Protein AF-A0A381S6Z2-F1 (afdb_monomer)

Nearest PDB structures (foldseek):
  8dti-assembly1_B  TM=3.671E-01  e=1.829E-02  Arabidopsis thaliana
  5h7c-assembly2_C  TM=3.968E-01  e=6.263E-02  Staphylococcus aureus
  8fbk-assembly1_A  TM=2.457E-01  e=1.401E-01  synthetic construct
  5g05-assembly1_K  TM=2.437E-01  e=2.473E-01  Homo sapiens
  8ffz-assembly1_C  TM=2.615E-01  e=6.684E-01  Saccharomyces cerevisiae S288C

Structure (mmCIF, N/CA/C/O backbone):
data_AF-A0A381S6Z2-F1
#
_entry.id   AF-A0A381S6Z2-F1
#
loop_
_atom_site.group_PDB
_atom_site.id
_atom_site.type_symbol
_atom_site.label_atom_id
_atom_site.label_alt_id
_atom_site.label_comp_id
_atom_site.label_asym_id
_atom_site.label_entity_id
_atom_site.label_seq_id
_atom_site.pdbx_PDB_ins_code
_atom_site.Cartn_x
_atom_site.Cartn_y
_atom_site.Cartn_z
_atom_site.occupancy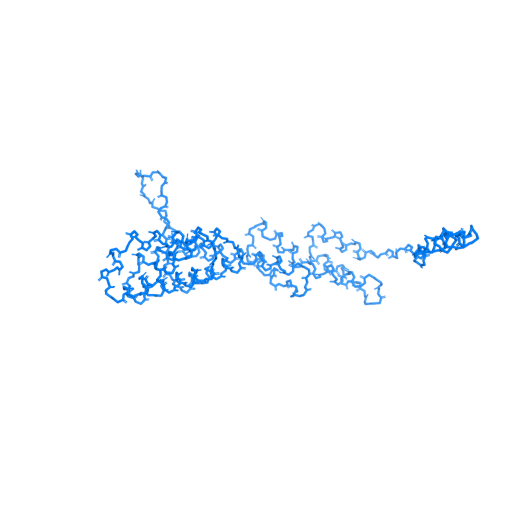
_atom_sit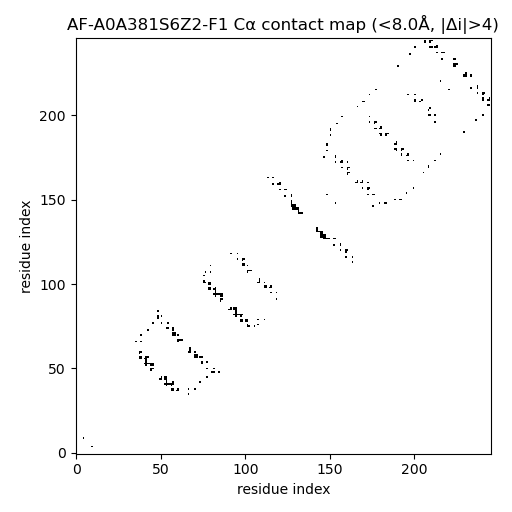e.B_iso_or_equiv
_atom_site.auth_seq_id
_atom_site.auth_comp_id
_atom_site.auth_asym_id
_atom_site.auth_atom_id
_atom_site.pdbx_PDB_model_num
ATOM 1 N N . MET A 1 1 ? -22.649 -53.918 -37.562 1.00 39.41 1 MET A N 1
ATOM 2 C CA . MET A 1 1 ? -22.189 -53.639 -38.941 1.00 39.41 1 MET A CA 1
ATOM 3 C C . MET A 1 1 ? -20.800 -53.008 -38.854 1.00 39.41 1 MET A C 1
ATOM 5 O O . MET A 1 1 ? -20.690 -51.877 -38.406 1.00 39.41 1 MET A O 1
ATOM 9 N N . LYS A 1 2 ? -19.727 -53.765 -39.134 1.00 36.94 2 LYS A N 1
ATOM 10 C CA . LYS A 1 2 ? -18.345 -53.252 -39.070 1.00 36.94 2 LYS A CA 1
ATOM 11 C C . LYS A 1 2 ? -18.090 -52.384 -40.302 1.00 36.94 2 LYS A C 1
ATOM 13 O O . LYS A 1 2 ? -18.098 -52.891 -41.421 1.00 36.94 2 LYS A O 1
ATOM 18 N N . MET A 1 3 ? -17.906 -51.084 -40.094 1.00 35.53 3 MET A N 1
ATOM 19 C CA . MET A 1 3 ? -17.645 -50.131 -41.168 1.00 35.53 3 MET A CA 1
ATOM 20 C C . MET A 1 3 ? -16.233 -50.383 -41.720 1.00 35.53 3 MET A C 1
ATOM 22 O O . MET A 1 3 ? -15.236 -50.063 -41.077 1.00 35.53 3 MET A O 1
ATOM 26 N N . LYS A 1 4 ? -16.140 -51.019 -42.896 1.00 45.75 4 LYS A N 1
ATOM 27 C CA . LYS A 1 4 ? -14.890 -51.175 -43.655 1.00 45.75 4 LYS A CA 1
ATOM 28 C C . LYS A 1 4 ? -14.504 -49.801 -44.208 1.00 45.75 4 LYS A C 1
ATOM 30 O O . LYS A 1 4 ? -14.960 -49.397 -45.275 1.00 45.75 4 LYS A O 1
ATOM 35 N N . ILE A 1 5 ? -13.698 -49.059 -43.457 1.00 49.00 5 ILE A N 1
ATOM 36 C CA . ILE A 1 5 ? -13.092 -47.822 -43.947 1.00 49.00 5 ILE A CA 1
ATOM 37 C C . ILE A 1 5 ? -12.033 -48.227 -44.979 1.00 49.00 5 ILE A C 1
ATOM 39 O O . ILE A 1 5 ? -11.100 -48.965 -44.683 1.00 49.00 5 ILE A O 1
ATOM 43 N N . SER A 1 6 ? -12.236 -47.810 -46.226 1.00 57.94 6 SER A N 1
ATOM 44 C CA . SER A 1 6 ? -11.332 -48.087 -47.344 1.00 57.94 6 SER A CA 1
ATOM 45 C C . SER A 1 6 ? -9.983 -47.384 -47.142 1.00 57.94 6 SER A C 1
ATOM 47 O O . SER A 1 6 ? -9.951 -46.170 -46.924 1.00 57.94 6 SER A O 1
ATOM 49 N N . ASN A 1 7 ? -8.876 -48.125 -47.298 1.00 56.19 7 ASN A N 1
ATOM 50 C CA . ASN A 1 7 ? -7.498 -47.612 -47.211 1.00 56.19 7 ASN A CA 1
ATOM 51 C C . ASN A 1 7 ? -7.233 -46.398 -48.124 1.00 56.19 7 ASN A C 1
ATOM 53 O O . ASN A 1 7 ? -6.374 -45.578 -47.815 1.00 56.19 7 ASN A O 1
ATOM 57 N N . LYS A 1 8 ? -8.000 -46.218 -49.212 1.00 55.81 8 LYS A N 1
ATOM 58 C CA . LYS A 1 8 ? -7.878 -45.033 -50.079 1.00 55.81 8 LYS A CA 1
ATOM 59 C C . LYS A 1 8 ? -8.329 -43.739 -49.393 1.00 55.81 8 LYS A C 1
ATOM 61 O O . LYS A 1 8 ? -7.72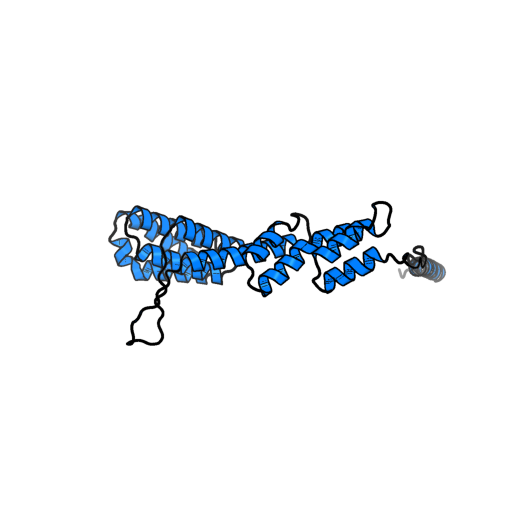1 -42.702 -49.628 1.00 55.81 8 LYS A O 1
ATOM 66 N N . LYS A 1 9 ? -9.357 -43.784 -48.533 1.00 56.25 9 LYS A N 1
ATOM 67 C CA . LYS A 1 9 ? -9.817 -42.601 -47.779 1.00 56.25 9 LYS A CA 1
ATOM 68 C C . LYS A 1 9 ? -8.844 -42.239 -46.657 1.00 56.25 9 LYS A C 1
ATOM 70 O O . LYS A 1 9 ? -8.619 -41.062 -46.413 1.00 56.25 9 LYS A O 1
ATOM 75 N N . TYR A 1 10 ? -8.233 -43.245 -46.032 1.00 58.53 10 TYR A N 1
ATOM 76 C CA . TYR A 1 10 ? -7.234 -43.044 -44.981 1.00 58.53 10 TYR A CA 1
ATOM 77 C C . TYR A 1 10 ? -5.956 -42.402 -45.538 1.00 58.53 10 TYR A C 1
ATOM 79 O O . TYR A 1 10 ? -5.482 -41.415 -44.988 1.00 58.53 10 TYR A O 1
ATOM 87 N N . ASN A 1 11 ? -5.474 -42.866 -46.697 1.00 60.16 11 ASN A N 1
ATOM 88 C CA . ASN A 1 11 ? -4.314 -42.262 -47.359 1.00 60.16 11 ASN A CA 1
ATOM 89 C C . ASN A 1 11 ? -4.576 -40.829 -47.844 1.00 60.16 11 ASN A C 1
ATOM 91 O O . ASN A 1 11 ? -3.667 -40.010 -47.807 1.00 60.16 11 ASN A O 1
ATOM 95 N N . PHE A 1 12 ? -5.804 -40.505 -48.261 1.00 65.06 12 PHE A N 1
ATOM 96 C CA . PHE A 1 12 ? -6.163 -39.143 -48.672 1.00 65.06 12 PHE A CA 1
ATOM 97 C C . PHE A 1 12 ? -6.204 -38.172 -47.484 1.00 65.06 12 PHE A C 1
ATOM 99 O O . PHE A 1 12 ? -5.697 -37.059 -47.576 1.00 65.06 12 PHE A O 1
ATOM 106 N N . ILE A 1 13 ? -6.745 -38.615 -46.343 1.00 65.81 13 ILE A N 1
ATOM 107 C CA . ILE A 1 13 ? -6.760 -37.824 -45.105 1.00 65.81 13 ILE A CA 1
ATOM 108 C C . ILE A 1 13 ? -5.335 -37.659 -44.560 1.00 65.81 13 ILE A C 1
ATOM 110 O O . ILE A 1 13 ? -4.959 -36.553 -44.196 1.00 65.81 13 ILE A O 1
ATOM 114 N N . ILE A 1 14 ? -4.509 -38.711 -44.585 1.00 66.69 14 ILE A N 1
ATOM 115 C CA . ILE A 1 14 ? -3.094 -38.632 -44.186 1.00 66.69 14 ILE A CA 1
ATOM 116 C C . ILE A 1 14 ? -2.309 -37.683 -45.102 1.00 66.69 14 ILE A C 1
ATOM 118 O O . ILE A 1 14 ? -1.509 -36.898 -44.603 1.00 66.69 14 ILE A O 1
ATOM 122 N N . ALA A 1 15 ? -2.557 -37.705 -46.415 1.00 65.38 15 ALA A N 1
ATOM 123 C CA . ALA A 1 15 ? -1.905 -36.802 -47.361 1.00 65.38 15 ALA A CA 1
ATOM 124 C C . ALA A 1 15 ? -2.292 -35.331 -47.126 1.00 65.38 15 ALA A C 1
ATOM 126 O O . ALA A 1 15 ? -1.421 -34.469 -47.139 1.00 65.38 15 ALA A O 1
ATOM 127 N N . ILE A 1 16 ? -3.567 -35.042 -46.839 1.00 64.69 16 ILE A N 1
ATOM 128 C CA . ILE A 1 16 ? -4.025 -33.682 -46.509 1.00 64.69 16 ILE A CA 1
ATOM 129 C C . ILE A 1 16 ? -3.451 -33.218 -45.166 1.00 64.69 16 ILE A C 1
ATOM 131 O O . ILE A 1 16 ? -2.973 -32.091 -45.070 1.00 64.69 16 ILE A O 1
ATOM 135 N N . SER A 1 17 ? -3.425 -34.083 -44.150 1.00 59.66 17 SER A N 1
ATOM 136 C CA . SER A 1 17 ? -2.806 -33.763 -42.860 1.00 59.66 17 SER A CA 1
ATOM 137 C C . SER A 1 17 ? -1.298 -33.530 -42.987 1.00 59.66 17 SER A C 1
ATOM 139 O O . SER A 1 17 ? -0.775 -32.629 -42.343 1.00 59.66 17 SER A O 1
ATOM 141 N N . LEU A 1 18 ? -0.601 -34.275 -43.854 1.00 60.50 18 LEU A N 1
ATOM 142 C CA . LEU A 1 18 ? 0.808 -34.029 -44.184 1.00 60.50 18 LEU A CA 1
ATOM 143 C C . LEU A 1 18 ? 1.001 -32.712 -44.938 1.00 60.50 18 LEU A C 1
ATOM 145 O O . LEU A 1 18 ? 1.943 -31.993 -44.633 1.00 60.50 18 LEU A O 1
ATOM 149 N N . CYS A 1 19 ? 0.107 -32.347 -45.860 1.00 58.41 19 CYS A N 1
ATOM 150 C CA . CYS A 1 19 ? 0.162 -31.042 -46.517 1.00 58.41 19 CYS A CA 1
ATOM 151 C C . CYS A 1 19 ? -0.063 -29.889 -45.531 1.00 58.41 19 CYS A C 1
ATOM 153 O O . CYS A 1 19 ? 0.645 -28.902 -45.640 1.00 58.41 19 CYS A O 1
ATOM 155 N N . ILE A 1 20 ? -0.963 -30.030 -44.550 1.00 59.28 20 ILE A N 1
ATOM 156 C CA . ILE A 1 20 ? -1.223 -29.007 -43.517 1.00 59.28 20 ILE A CA 1
ATOM 157 C C . ILE A 1 20 ? -0.067 -28.917 -42.502 1.00 59.28 20 ILE A C 1
ATOM 159 O O . ILE A 1 20 ? 0.251 -27.829 -42.031 1.00 59.28 20 ILE A O 1
ATOM 163 N N . LEU A 1 21 ? 0.590 -30.041 -42.187 1.00 53.09 21 LEU A N 1
ATOM 164 C CA . LEU A 1 21 ? 1.763 -30.079 -41.302 1.00 53.09 21 LEU A CA 1
ATOM 165 C C . LEU A 1 21 ? 3.055 -29.607 -41.994 1.00 53.09 21 LEU A C 1
ATOM 167 O O . LEU A 1 21 ? 3.953 -29.110 -41.320 1.00 53.09 21 LEU A O 1
ATOM 171 N N . LEU A 1 22 ? 3.153 -29.744 -43.322 1.00 50.09 22 LEU A N 1
ATOM 172 C CA . LEU A 1 22 ? 4.283 -29.262 -44.130 1.00 50.09 22 LEU A CA 1
ATOM 173 C C . LEU A 1 22 ? 4.071 -27.842 -44.666 1.00 50.09 22 LEU A C 1
ATOM 175 O O . LEU A 1 22 ? 5.047 -27.151 -44.938 1.00 50.09 22 LEU A O 1
ATOM 179 N N . SER A 1 23 ? 2.828 -27.363 -44.737 1.00 48.75 23 SER A N 1
ATOM 180 C CA . SER A 1 23 ? 2.504 -25.938 -44.817 1.00 48.75 23 SER A CA 1
ATOM 181 C C . SER A 1 23 ? 2.468 -25.319 -43.417 1.00 48.75 23 SER A C 1
ATOM 183 O O . SER A 1 23 ? 1.561 -24.556 -43.080 1.00 48.75 23 SER A O 1
ATOM 185 N N . GLY A 1 24 ? 3.466 -25.655 -42.592 1.00 42.19 24 GLY A N 1
ATOM 186 C CA . GLY A 1 24 ? 3.904 -24.741 -41.549 1.00 42.19 24 GLY A CA 1
ATOM 187 C C . GLY A 1 24 ? 4.158 -23.379 -42.190 1.00 42.19 24 GLY A C 1
ATOM 188 O O . GLY A 1 24 ? 4.526 -23.300 -43.362 1.00 42.19 24 GLY A O 1
ATOM 189 N N . CYS A 1 25 ? 3.865 -22.316 -41.450 1.00 55.25 25 CYS A N 1
ATOM 190 C CA . CYS A 1 25 ? 3.933 -20.923 -41.877 1.00 55.25 25 CYS A CA 1
ATOM 191 C C . CYS A 1 25 ? 5.362 -20.473 -42.249 1.00 55.25 25 CYS A C 1
ATOM 193 O O . CYS A 1 25 ? 5.914 -19.574 -41.629 1.00 55.25 25 CYS A O 1
ATOM 195 N N . SER A 1 26 ? 5.953 -21.057 -43.286 1.00 41.84 26 SER A N 1
ATOM 196 C CA . SER A 1 26 ? 7.271 -20.733 -43.832 1.00 41.84 26 SER A CA 1
ATOM 197 C C . SER A 1 26 ? 7.164 -19.678 -44.940 1.00 41.84 26 SER A C 1
ATOM 199 O O . SER A 1 26 ? 7.907 -19.724 -45.916 1.00 41.84 26 SER A O 1
ATOM 201 N N . TRP A 1 27 ? 6.198 -18.755 -44.831 1.00 44.12 27 TRP A N 1
ATOM 202 C CA . TRP A 1 27 ? 6.131 -17.557 -45.684 1.00 44.12 27 TRP A CA 1
ATOM 203 C C . TRP A 1 27 ? 6.794 -16.339 -45.019 1.00 44.12 27 TRP A C 1
ATOM 205 O O . TRP A 1 27 ? 7.033 -15.332 -45.675 1.00 44.12 27 TRP A O 1
ATOM 215 N N . PHE A 1 28 ? 7.196 -16.415 -43.750 1.00 43.66 28 PHE A N 1
ATOM 216 C CA . PHE A 1 28 ? 8.263 -15.528 -43.292 1.00 43.66 28 PHE A CA 1
ATOM 217 C C . PHE A 1 28 ? 9.570 -16.119 -43.800 1.00 43.66 28 PHE A C 1
ATOM 219 O O . PHE A 1 28 ? 10.154 -16.997 -43.173 1.00 43.66 28 PHE A O 1
ATOM 226 N N . GLY A 1 29 ? 9.970 -15.692 -45.000 1.00 34.25 29 GLY A N 1
ATOM 227 C CA . GLY A 1 29 ? 11.340 -15.880 -45.444 1.00 34.25 29 GLY A CA 1
ATOM 228 C C . GLY A 1 29 ? 12.289 -15.367 -44.367 1.00 34.25 29 GLY A C 1
ATOM 229 O O . GLY A 1 29 ? 11.943 -14.435 -43.634 1.00 34.25 29 GLY A O 1
ATOM 230 N N . ASP A 1 30 ? 13.468 -15.978 -44.294 1.00 38.53 30 ASP A N 1
ATOM 231 C CA . ASP A 1 30 ? 14.639 -15.434 -43.614 1.00 38.53 30 ASP A CA 1
ATOM 232 C C . ASP A 1 30 ? 14.978 -14.066 -44.231 1.00 38.53 30 ASP A C 1
ATOM 234 O O . ASP A 1 30 ? 15.906 -13.908 -45.023 1.00 38.53 30 ASP A O 1
ATOM 238 N N . PHE A 1 31 ? 14.192 -13.044 -43.906 1.00 39.22 31 PHE A N 1
ATOM 239 C CA . PHE A 1 31 ? 14.691 -11.692 -43.892 1.00 39.22 31 PHE A CA 1
ATOM 240 C C . PHE A 1 31 ? 15.630 -11.681 -42.701 1.00 39.22 31 PHE A C 1
ATOM 242 O O . PHE A 1 31 ? 15.178 -11.682 -41.557 1.00 39.22 31 PHE A O 1
ATOM 249 N N . ALA A 1 32 ? 16.935 -11.727 -42.971 1.00 46.62 32 ALA A N 1
ATOM 250 C CA . ALA A 1 32 ? 17.895 -11.197 -42.024 1.00 46.62 32 ALA A CA 1
ATOM 251 C C . ALA A 1 32 ? 17.341 -9.832 -41.599 1.00 46.62 32 ALA A C 1
ATOM 253 O O . ALA A 1 32 ? 17.194 -8.932 -42.430 1.00 46.62 32 ALA A O 1
ATOM 254 N N . GLU A 1 33 ? 16.881 -9.762 -40.351 1.00 52.69 33 GLU A N 1
ATOM 255 C CA . GLU A 1 33 ? 16.319 -8.562 -39.754 1.00 52.69 33 GLU A CA 1
ATOM 256 C C . GLU A 1 33 ? 17.308 -7.420 -40.047 1.00 52.69 33 GLU A C 1
ATOM 258 O O . GLU A 1 33 ? 18.498 -7.590 -39.765 1.00 52.69 33 GLU A O 1
ATOM 263 N N . PRO A 1 34 ? 16.898 -6.325 -40.718 1.00 58.69 34 PRO A N 1
ATOM 264 C CA . PRO A 1 34 ? 17.841 -5.289 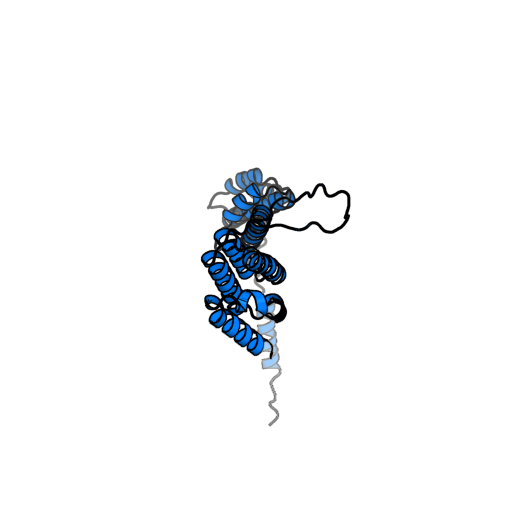-41.109 1.00 58.69 34 PRO A CA 1
ATOM 265 C C . PRO A 1 34 ? 18.481 -4.710 -39.850 1.00 58.69 34 PRO A C 1
ATOM 267 O O . PRO A 1 34 ? 17.803 -4.075 -39.052 1.00 58.69 34 PRO A O 1
ATOM 270 N N . GLU A 1 35 ? 19.777 -4.944 -39.662 1.00 71.94 35 GLU A N 1
ATOM 271 C CA . GLU A 1 35 ? 20.492 -4.535 -38.456 1.00 71.94 35 GLU A CA 1
ATOM 272 C C . GLU A 1 35 ? 20.312 -3.023 -38.239 1.00 71.94 35 GLU A C 1
ATOM 274 O O . GLU A 1 35 ? 20.637 -2.204 -39.101 1.00 71.94 35 GLU A O 1
ATOM 279 N N . ASN A 1 36 ? 19.699 -2.649 -37.113 1.00 86.50 36 ASN A N 1
ATOM 280 C CA . ASN A 1 36 ? 19.476 -1.257 -36.747 1.00 86.50 36 ASN A CA 1
ATOM 281 C C . ASN A 1 36 ? 20.340 -0.924 -35.530 1.00 86.50 36 ASN A C 1
ATOM 283 O O . ASN A 1 36 ? 19.989 -1.254 -34.394 1.00 86.50 36 ASN A O 1
ATOM 287 N N . ASP A 1 37 ? 21.459 -0.243 -35.779 1.00 92.56 37 ASP A N 1
ATOM 288 C CA . ASP A 1 37 ? 22.441 0.124 -34.753 1.00 92.56 37 ASP A CA 1
ATOM 289 C C . ASP A 1 37 ? 21.804 0.857 -33.565 1.00 92.56 37 ASP A C 1
ATOM 291 O O . ASP A 1 37 ? 22.140 0.594 -32.409 1.00 92.56 37 ASP A O 1
ATOM 295 N N . SER A 1 38 ? 20.855 1.761 -33.825 1.00 93.75 38 SER A N 1
ATOM 296 C CA . SER A 1 38 ? 20.161 2.521 -32.781 1.00 93.75 38 SER A CA 1
ATOM 297 C C . SER A 1 38 ? 19.251 1.632 -31.928 1.00 93.75 38 SER A C 1
ATOM 299 O O . SER A 1 38 ? 19.195 1.809 -30.708 1.00 93.75 38 SER A O 1
ATOM 301 N N . TYR A 1 39 ? 18.579 0.647 -32.529 1.00 94.88 39 TYR A N 1
ATOM 302 C CA . TYR A 1 39 ? 17.756 -0.326 -31.809 1.00 94.88 39 TYR A CA 1
ATOM 303 C C . TYR A 1 39 ? 18.600 -1.207 -30.887 1.00 94.88 39 TYR A C 1
ATOM 305 O O . TYR A 1 39 ? 18.326 -1.276 -29.684 1.00 94.88 39 TYR A O 1
ATOM 313 N N . GLU A 1 40 ? 19.672 -1.807 -31.410 1.00 95.38 40 GLU A N 1
ATOM 314 C CA . GLU A 1 40 ? 20.551 -2.670 -30.616 1.00 95.38 40 GLU A CA 1
ATOM 315 C C . GLU A 1 40 ? 21.312 -1.879 -29.543 1.00 95.38 40 GLU A C 1
ATOM 317 O O . GLU A 1 40 ? 21.381 -2.306 -28.385 1.00 95.38 40 GLU A O 1
ATOM 322 N N . ALA A 1 41 ? 21.792 -0.670 -29.858 1.00 95.69 41 ALA A N 1
ATOM 323 C CA . ALA A 1 41 ? 22.401 0.219 -28.869 1.00 95.69 41 ALA A CA 1
ATOM 324 C C . ALA A 1 41 ? 21.407 0.622 -27.769 1.00 95.69 41 ALA A C 1
ATOM 326 O O . ALA A 1 41 ? 21.763 0.641 -26.588 1.00 95.69 41 ALA A O 1
ATOM 327 N N . GLY A 1 42 ? 20.157 0.917 -28.135 1.00 96.50 42 GLY A N 1
ATOM 328 C CA . GLY A 1 42 ? 19.091 1.256 -27.197 1.00 96.50 42 GLY A CA 1
ATOM 329 C C . GLY A 1 42 ? 18.748 0.105 -26.254 1.00 96.50 42 GLY A C 1
ATOM 330 O O . GLY A 1 42 ? 18.694 0.287 -25.036 1.00 96.50 42 GLY A O 1
ATOM 331 N N . LYS A 1 43 ? 18.591 -1.103 -26.799 1.00 96.69 43 LYS A N 1
ATOM 332 C CA . LYS A 1 43 ? 18.352 -2.337 -26.039 1.00 96.69 43 LYS A CA 1
ATOM 333 C C . LYS A 1 43 ? 19.516 -2.665 -25.102 1.00 96.69 43 LYS A C 1
ATOM 335 O O . LYS A 1 43 ? 19.290 -2.968 -23.930 1.00 96.69 43 LYS A O 1
ATOM 340 N N . LYS A 1 44 ? 20.759 -2.545 -25.580 1.00 96.94 44 LYS A N 1
ATOM 341 C CA . LYS A 1 44 ? 21.965 -2.719 -24.760 1.00 96.94 44 LYS A CA 1
ATOM 342 C C . LYS A 1 44 ? 22.011 -1.712 -23.612 1.00 96.94 44 LYS A C 1
ATOM 344 O O . LYS A 1 44 ? 22.141 -2.114 -22.459 1.00 96.94 44 LYS A O 1
ATOM 349 N N . ALA A 1 45 ? 21.827 -0.424 -23.901 1.00 97.12 45 ALA A N 1
ATOM 350 C CA . ALA A 1 45 ? 21.808 0.625 -22.884 1.00 97.12 45 ALA A CA 1
ATOM 351 C C . ALA A 1 45 ? 20.708 0.395 -21.834 1.00 97.12 45 ALA A C 1
ATOM 353 O O . ALA A 1 45 ? 20.944 0.610 -20.647 1.00 97.12 45 ALA A O 1
ATOM 354 N N . LEU A 1 46 ? 19.532 -0.091 -22.247 1.00 95.75 46 LEU A N 1
ATOM 355 C CA . LEU A 1 46 ? 18.439 -0.426 -21.333 1.00 95.75 46 LEU A CA 1
ATOM 356 C C . LEU A 1 46 ? 18.813 -1.561 -20.371 1.00 95.75 46 LEU A C 1
ATOM 358 O O . LEU A 1 46 ? 18.447 -1.515 -19.199 1.00 95.75 46 LEU A O 1
ATOM 362 N N . ASN A 1 47 ? 19.515 -2.582 -20.863 1.00 94.75 47 ASN A N 1
ATOM 363 C CA . ASN A 1 47 ? 19.966 -3.715 -20.052 1.00 94.75 47 ASN A CA 1
ATOM 364 C C . ASN A 1 47 ? 21.121 -3.339 -19.116 1.00 94.75 47 ASN A C 1
ATOM 366 O O . ASN A 1 47 ? 21.225 -3.892 -18.029 1.00 94.75 47 ASN A O 1
ATOM 370 N N . GLU A 1 48 ? 21.946 -2.368 -19.504 1.00 96.06 48 GLU A N 1
ATOM 371 C CA . GLU A 1 48 ? 23.030 -1.818 -18.681 1.00 96.06 48 GLU A CA 1
ATOM 372 C C . GLU A 1 48 ? 22.556 -0.741 -17.681 1.00 96.06 48 GLU A C 1
ATOM 374 O O . GLU A 1 48 ? 23.384 -0.102 -17.033 1.00 96.06 48 GLU A O 1
ATOM 379 N N . GLY A 1 49 ? 21.247 -0.472 -17.581 1.00 95.00 49 GLY A N 1
ATOM 380 C CA . GLY A 1 49 ? 20.698 0.560 -16.689 1.00 95.00 49 GLY A CA 1
ATOM 381 C C . GLY A 1 49 ? 20.972 2.006 -17.133 1.00 95.00 49 GLY A C 1
ATOM 382 O O . GLY A 1 49 ? 20.723 2.956 -16.393 1.00 95.00 49 GLY A O 1
ATOM 383 N N . LYS A 1 50 ? 21.457 2.222 -18.361 1.00 97.19 50 LYS A N 1
ATOM 384 C CA . LYS A 1 50 ? 21.713 3.550 -18.945 1.00 97.19 50 LYS A CA 1
ATOM 385 C C . LYS A 1 50 ? 20.426 4.120 -19.549 1.00 97.19 50 LYS A C 1
ATOM 387 O O . LYS A 1 50 ? 20.320 4.319 -20.758 1.00 97.19 50 LYS A O 1
ATOM 392 N N . PHE A 1 51 ? 19.429 4.369 -18.703 1.00 96.62 51 PHE A N 1
ATOM 393 C CA . PHE A 1 51 ? 18.045 4.643 -19.110 1.00 96.62 51 PHE A CA 1
ATOM 394 C C . PHE A 1 51 ? 17.865 5.842 -20.054 1.00 96.62 51 PHE A C 1
ATOM 396 O O . PHE A 1 51 ? 17.127 5.743 -21.035 1.00 96.62 51 PHE A O 1
ATOM 403 N N . GLU A 1 52 ? 18.546 6.964 -19.805 1.00 96.44 52 GLU A N 1
ATOM 404 C CA . GLU A 1 52 ? 18.423 8.143 -20.676 1.00 96.44 52 GLU A CA 1
ATOM 405 C C . GLU A 1 52 ? 19.103 7.922 -22.036 1.00 96.44 52 GLU A C 1
ATOM 407 O O . GLU A 1 52 ? 18.554 8.306 -23.069 1.00 96.44 52 GLU A O 1
ATOM 412 N N . LEU A 1 53 ? 20.243 7.218 -22.057 1.00 97.44 53 LEU A N 1
ATOM 413 C CA . LEU A 1 53 ? 20.907 6.811 -23.298 1.00 97.44 53 LEU A CA 1
ATOM 414 C C . LEU A 1 53 ? 20.033 5.838 -24.098 1.00 97.44 53 LEU A C 1
ATOM 416 O O . LEU A 1 53 ? 19.898 5.994 -25.309 1.00 97.44 53 LEU A O 1
ATOM 420 N N . ALA A 1 54 ? 19.397 4.876 -23.424 1.00 97.44 54 ALA A N 1
ATOM 421 C CA . ALA A 1 54 ? 18.469 3.941 -24.048 1.00 97.44 54 ALA A CA 1
ATOM 422 C C . ALA A 1 54 ? 17.313 4.678 -24.733 1.00 97.44 54 ALA A C 1
ATOM 424 O O . ALA A 1 54 ? 17.049 4.452 -25.911 1.00 97.44 54 ALA A O 1
ATOM 425 N N . LYS A 1 55 ? 16.666 5.624 -24.035 1.00 97.12 55 LYS A N 1
ATOM 426 C CA . LYS A 1 55 ? 15.594 6.447 -24.619 1.00 97.12 55 LYS A CA 1
ATOM 427 C C . LYS A 1 55 ? 16.079 7.276 -25.799 1.00 97.12 55 LYS A C 1
ATOM 429 O O . LYS A 1 55 ? 15.346 7.386 -26.776 1.00 97.12 55 LYS A O 1
ATOM 434 N N . ALA A 1 56 ? 17.265 7.877 -25.703 1.00 97.56 56 ALA A N 1
ATOM 435 C CA . ALA A 1 56 ? 17.831 8.669 -26.789 1.00 97.56 56 ALA A CA 1
ATOM 436 C C . ALA A 1 56 ? 18.024 7.807 -28.045 1.00 97.56 56 ALA A C 1
ATOM 438 O O . ALA A 1 56 ? 17.508 8.161 -29.099 1.00 97.56 56 ALA A O 1
ATOM 439 N N . LYS A 1 57 ? 18.654 6.634 -27.903 1.00 97.38 57 LYS A N 1
ATOM 440 C CA . LYS A 1 57 ? 18.895 5.699 -29.009 1.00 97.38 57 LYS A CA 1
ATOM 441 C C . LYS A 1 57 ? 17.622 5.125 -29.614 1.00 97.38 57 LYS A C 1
ATOM 443 O O . LYS A 1 57 ? 17.466 5.138 -30.826 1.00 97.38 57 LYS A O 1
ATOM 448 N N . LEU A 1 58 ? 16.658 4.720 -28.793 1.00 96.56 58 LEU A N 1
ATOM 449 C CA . LEU A 1 58 ? 15.390 4.186 -29.297 1.00 96.56 58 LEU A CA 1
ATOM 450 C C . LEU A 1 58 ? 14.536 5.247 -30.014 1.00 96.56 58 LEU A C 1
ATOM 452 O O . LEU A 1 58 ? 13.747 4.899 -30.884 1.00 96.56 58 LEU A O 1
ATOM 456 N N . ARG A 1 59 ? 14.690 6.536 -29.683 1.00 96.81 59 ARG A N 1
ATOM 457 C CA . ARG A 1 59 ? 13.991 7.644 -30.364 1.00 96.81 59 ARG A CA 1
ATOM 458 C C . ARG A 1 59 ? 14.587 8.019 -31.719 1.00 96.81 59 ARG A C 1
ATOM 460 O O . ARG A 1 59 ? 13.924 8.726 -32.467 1.00 96.81 5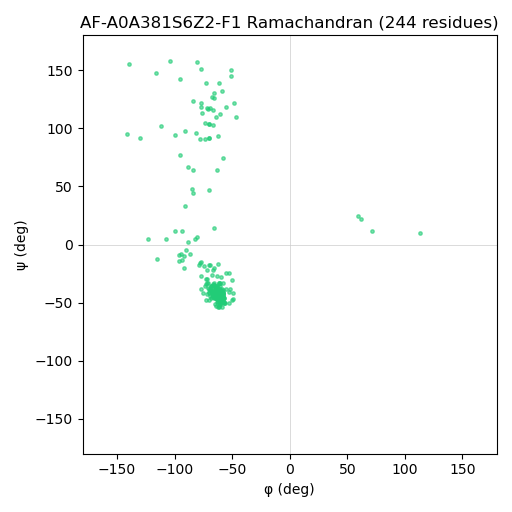9 ARG A O 1
ATOM 467 N N . GLU A 1 60 ? 15.803 7.571 -32.031 1.00 96.25 60 GLU A N 1
ATOM 468 C CA . GLU A 1 60 ? 16.402 7.743 -33.364 1.00 96.25 60 GLU A CA 1
ATOM 469 C C . GLU A 1 60 ? 15.675 6.884 -34.422 1.00 96.25 60 GLU A C 1
ATOM 471 O O . GLU A 1 60 ? 15.782 7.152 -35.616 1.00 96.25 60 GLU A O 1
ATOM 476 N N . ILE A 1 61 ? 14.907 5.874 -33.996 1.00 94.75 61 ILE A N 1
ATOM 477 C CA . ILE A 1 61 ? 14.142 4.988 -34.878 1.00 94.75 61 ILE A CA 1
ATOM 478 C C . ILE A 1 61 ? 12.888 5.720 -35.359 1.00 94.75 61 ILE A C 1
ATOM 480 O O . ILE A 1 61 ? 12.033 6.102 -34.558 1.00 94.75 61 ILE A O 1
ATOM 484 N N . THR A 1 62 ? 12.773 5.908 -36.673 1.00 93.62 62 THR A N 1
ATOM 485 C CA . THR A 1 62 ? 11.653 6.635 -37.283 1.00 93.62 62 THR A CA 1
ATOM 486 C C . THR A 1 62 ? 10.405 5.752 -37.427 1.00 93.62 62 THR A C 1
ATOM 488 O O . THR A 1 62 ? 10.543 4.528 -37.483 1.00 93.62 62 THR A O 1
ATOM 491 N N . PRO A 1 63 ? 9.189 6.330 -37.511 1.00 94.06 63 PRO A N 1
ATOM 492 C CA . PRO A 1 63 ? 7.935 5.579 -37.652 1.00 94.06 63 PRO A CA 1
ATOM 493 C C . PRO A 1 63 ? 7.858 4.614 -38.842 1.00 94.06 63 PRO A C 1
ATOM 495 O O . PRO A 1 63 ? 7.091 3.657 -38.801 1.00 94.06 63 PRO A O 1
ATOM 498 N N . GLU A 1 64 ? 8.640 4.852 -39.895 1.00 91.69 64 GLU A N 1
ATOM 499 C CA . GLU A 1 64 ? 8.705 4.016 -41.098 1.00 91.69 64 GLU A CA 1
ATOM 500 C C . GLU A 1 64 ? 9.547 2.746 -40.892 1.00 91.69 64 GLU A C 1
ATOM 502 O O . GLU A 1 64 ? 9.477 1.818 -41.697 1.00 91.69 64 GLU A O 1
ATOM 507 N N . SER A 1 65 ? 10.354 2.696 -39.826 1.00 91.56 65 SER A N 1
ATOM 508 C CA . SER A 1 65 ? 11.198 1.547 -39.506 1.00 91.56 65 SER A CA 1
ATOM 509 C C . SER A 1 65 ? 10.368 0.367 -38.989 1.00 91.56 65 SER A C 1
ATOM 511 O O . SER A 1 65 ? 9.516 0.556 -38.114 1.00 91.56 65 SER A O 1
ATOM 513 N N . PRO A 1 66 ? 10.674 -0.879 -39.404 1.00 91.81 66 PRO A N 1
ATOM 514 C CA . PRO A 1 66 ? 10.032 -2.069 -38.846 1.00 91.81 66 PRO A CA 1
ATOM 515 C C . PRO A 1 66 ? 10.294 -2.255 -37.340 1.00 91.81 66 PRO A C 1
ATOM 517 O O . PRO A 1 66 ? 9.550 -2.987 -36.692 1.00 91.81 66 PRO A O 1
ATOM 520 N N . TYR A 1 67 ? 11.307 -1.579 -36.777 1.00 92.38 67 TYR A N 1
ATOM 521 C CA . TYR A 1 67 ? 11.637 -1.598 -35.345 1.00 92.38 67 TYR A CA 1
ATOM 522 C C . TYR A 1 67 ? 10.877 -0.559 -34.515 1.00 92.38 67 TYR A C 1
ATOM 524 O O . TYR A 1 67 ? 11.001 -0.547 -33.288 1.00 92.38 67 TYR A O 1
ATOM 532 N N . TYR A 1 68 ? 10.132 0.354 -35.143 1.00 94.06 68 TYR A N 1
ATOM 533 C CA . TYR A 1 68 ? 9.493 1.460 -34.431 1.00 94.06 68 TYR A CA 1
ATOM 534 C C . TYR A 1 68 ? 8.515 1.004 -33.336 1.00 94.06 68 TYR A C 1
ATOM 536 O O . TYR A 1 68 ? 8.631 1.499 -32.210 1.00 94.06 68 TYR A O 1
ATOM 544 N N . PRO A 1 69 ? 7.605 0.033 -33.572 1.00 94.56 69 PRO A N 1
ATOM 545 C CA . PRO A 1 69 ? 6.715 -0.453 -32.516 1.00 94.56 69 PRO A CA 1
ATOM 546 C C . PRO A 1 69 ? 7.474 -1.008 -31.300 1.00 94.56 69 PRO A C 1
ATOM 548 O O . PRO A 1 69 ? 7.123 -0.721 -30.154 1.00 94.56 69 PRO A O 1
ATOM 551 N N . GLN A 1 70 ? 8.549 -1.760 -31.539 1.00 94.50 70 GLN A N 1
ATOM 552 C CA . GLN A 1 70 ? 9.393 -2.361 -30.508 1.00 94.50 70 GLN A CA 1
ATOM 553 C C . GLN A 1 70 ? 10.184 -1.284 -29.761 1.00 94.50 70 GLN A C 1
ATOM 555 O O . GLN A 1 70 ? 10.310 -1.346 -28.538 1.00 94.50 70 GLN A O 1
ATOM 560 N N . ALA A 1 71 ? 10.673 -0.265 -30.466 1.00 95.94 71 ALA A N 1
ATOM 561 C CA . ALA A 1 71 ? 11.358 0.871 -29.869 1.00 95.94 71 ALA A CA 1
ATOM 562 C C . ALA A 1 71 ? 10.441 1.661 -28.930 1.00 95.94 71 ALA A C 1
ATOM 564 O O . ALA A 1 71 ? 10.812 1.937 -27.787 1.00 95.94 71 ALA A O 1
ATOM 565 N N . VAL A 1 72 ? 9.218 1.965 -29.376 1.00 94.94 72 VAL A N 1
ATOM 566 C CA . VAL A 1 72 ? 8.190 2.621 -28.555 1.00 94.94 72 VAL A CA 1
ATOM 567 C C . VAL A 1 72 ? 7.876 1.781 -27.318 1.00 94.94 72 VAL A C 1
ATOM 569 O O . VAL A 1 72 ? 7.850 2.315 -26.208 1.00 94.94 72 VAL A O 1
ATOM 572 N N . TRP A 1 73 ? 7.707 0.468 -27.483 1.00 94.00 73 TRP A N 1
ATOM 573 C CA . TRP A 1 73 ? 7.470 -0.448 -26.368 1.00 94.00 73 TRP A CA 1
ATOM 574 C C . TRP A 1 73 ? 8.626 -0.452 -25.357 1.00 94.00 73 TRP A C 1
ATOM 576 O O . TRP A 1 73 ? 8.398 -0.324 -24.154 1.00 94.00 73 TRP A O 1
ATOM 586 N N . LEU A 1 74 ? 9.879 -0.518 -25.819 1.00 95.50 74 LEU A N 1
ATOM 587 C CA . LEU A 1 74 ? 11.057 -0.458 -24.948 1.00 95.50 74 LEU A CA 1
ATOM 588 C C . LEU A 1 74 ? 11.165 0.886 -24.215 1.00 95.50 74 LEU A C 1
ATOM 590 O O . LEU A 1 74 ? 11.488 0.902 -23.028 1.00 95.50 74 LEU A O 1
ATOM 594 N N . ILE A 1 75 ? 10.849 2.006 -24.874 1.00 95.50 75 ILE A N 1
ATOM 595 C CA . ILE A 1 75 ? 10.804 3.332 -24.236 1.00 95.50 75 ILE A CA 1
ATOM 596 C C . ILE A 1 75 ? 9.763 3.356 -23.110 1.00 95.50 75 ILE A C 1
ATOM 598 O O . ILE A 1 75 ? 10.039 3.898 -22.038 1.00 95.50 75 ILE A O 1
ATOM 602 N N . GLN A 1 76 ? 8.590 2.755 -23.320 1.00 94.38 76 GLN A N 1
ATOM 603 C CA . GLN A 1 76 ? 7.528 2.680 -22.310 1.00 94.38 76 GLN A CA 1
ATOM 604 C C . GLN A 1 76 ? 7.906 1.819 -21.095 1.00 94.38 76 GLN A C 1
ATOM 606 O O . GLN A 1 76 ? 7.363 2.042 -20.016 1.00 94.38 76 GLN A O 1
ATOM 611 N N . LYS A 1 77 ? 8.869 0.898 -21.232 1.00 95.06 77 LYS A N 1
ATOM 612 C CA . LYS A 1 77 ? 9.412 0.100 -20.116 1.00 95.06 77 LYS A CA 1
ATOM 613 C C . LYS A 1 77 ? 10.420 0.837 -19.241 1.00 95.06 77 LYS A C 1
ATOM 615 O O . LYS A 1 77 ? 10.707 0.399 -18.127 1.00 95.06 77 LYS A O 1
ATOM 620 N N . VAL A 1 78 ? 10.985 1.941 -19.730 1.00 97.00 78 VAL A N 1
ATOM 621 C CA . VAL A 1 78 ? 12.051 2.662 -19.022 1.00 97.00 78 VAL A CA 1
ATOM 622 C C . VAL A 1 78 ? 11.622 3.151 -17.633 1.00 97.00 78 VAL A C 1
ATOM 624 O O . VAL A 1 78 ? 12.389 2.913 -16.701 1.00 97.00 78 VAL A O 1
ATOM 627 N N . PRO A 1 79 ? 10.444 3.782 -17.439 1.00 97.81 79 PRO A N 1
ATOM 628 C CA . PRO A 1 79 ? 10.043 4.254 -16.116 1.00 97.81 79 PRO A CA 1
ATOM 629 C C . PRO A 1 79 ? 9.965 3.131 -15.083 1.00 97.81 79 PRO A C 1
ATOM 631 O O . PRO A 1 79 ? 10.450 3.298 -13.971 1.00 97.81 79 PRO A O 1
ATOM 634 N N . PHE A 1 80 ? 9.445 1.959 -15.462 1.00 98.00 80 PHE A N 1
ATOM 635 C CA . PHE A 1 80 ? 9.374 0.819 -14.552 1.00 98.00 80 PHE A CA 1
ATOM 636 C C . PHE A 1 80 ? 10.771 0.338 -14.139 1.00 98.00 80 PHE A C 1
ATOM 638 O O . PHE A 1 80 ? 11.079 0.302 -12.951 1.00 98.00 80 PHE A O 1
ATOM 645 N N . LYS A 1 81 ? 11.663 0.066 -15.105 1.00 97.50 81 LYS A N 1
ATOM 646 C CA . LYS A 1 81 ? 13.036 -0.380 -14.801 1.00 97.50 81 LYS A CA 1
ATOM 647 C C . LYS A 1 81 ? 13.823 0.637 -13.969 1.00 97.50 81 LYS A C 1
ATOM 649 O O . LYS A 1 81 ? 14.555 0.251 -13.064 1.00 97.50 81 LYS A O 1
ATOM 654 N N . LYS A 1 82 ? 13.669 1.929 -14.267 1.00 97.94 82 LYS A N 1
ATOM 655 C CA . LYS A 1 82 ? 14.314 3.010 -13.513 1.00 97.94 82 LYS A CA 1
ATOM 656 C C . LYS A 1 82 ? 13.736 3.142 -12.103 1.00 97.94 82 LYS A C 1
ATOM 658 O O . LYS A 1 82 ? 14.486 3.413 -11.172 1.00 97.94 82 LYS A O 1
ATOM 663 N N . GLY A 1 83 ? 12.432 2.916 -11.943 1.00 98.12 83 GLY A N 1
ATOM 664 C CA . GLY A 1 83 ? 11.768 2.852 -10.643 1.00 98.12 83 GLY A CA 1
ATOM 665 C C . GLY A 1 83 ? 12.304 1.718 -9.770 1.00 98.12 83 GLY A C 1
ATOM 666 O O . GLY A 1 83 ? 12.614 1.960 -8.608 1.00 98.12 83 GLY A O 1
ATOM 667 N N . ILE A 1 84 ? 12.493 0.519 -10.336 1.00 98.12 84 ILE A N 1
ATOM 668 C CA . ILE A 1 84 ? 13.103 -0.627 -9.636 1.00 98.12 84 ILE A CA 1
ATOM 669 C C . ILE A 1 84 ? 14.533 -0.305 -9.189 1.00 98.12 84 ILE A C 1
ATOM 671 O O . ILE A 1 84 ? 14.838 -0.430 -8.008 1.00 98.12 84 ILE A O 1
ATOM 675 N N . ASP A 1 85 ? 15.383 0.184 -10.097 1.00 97.50 85 ASP A N 1
ATOM 676 C CA . ASP A 1 85 ? 16.772 0.551 -9.774 1.00 97.50 85 ASP A CA 1
ATOM 677 C C . ASP A 1 85 ? 16.847 1.617 -8.663 1.00 97.50 85 ASP A C 1
ATOM 679 O O . ASP A 1 85 ? 17.664 1.520 -7.746 1.00 97.50 85 ASP A O 1
ATOM 683 N N . ALA A 1 86 ? 15.960 2.617 -8.700 1.00 97.75 86 ALA A N 1
ATOM 684 C CA . ALA A 1 86 ? 15.861 3.630 -7.652 1.00 97.75 86 ALA A CA 1
ATOM 685 C C . ALA A 1 86 ? 15.369 3.049 -6.316 1.00 97.75 86 ALA A C 1
ATOM 687 O O . ALA A 1 86 ? 15.902 3.405 -5.263 1.00 97.75 86 ALA A O 1
ATOM 688 N N . TYR A 1 87 ? 14.381 2.152 -6.348 1.00 97.50 87 TYR A N 1
ATOM 689 C CA . TYR A 1 87 ? 13.845 1.483 -5.162 1.00 97.50 87 TYR A CA 1
ATOM 690 C C . TYR A 1 87 ? 14.909 0.621 -4.472 1.00 97.50 87 TYR A C 1
ATOM 692 O O . TYR A 1 87 ? 15.117 0.752 -3.267 1.00 97.50 87 TYR A O 1
ATOM 700 N N . GLU A 1 88 ? 15.658 -0.184 -5.231 1.00 96.06 88 GLU A N 1
ATOM 701 C CA . GLU A 1 88 ? 16.768 -0.999 -4.713 1.00 96.06 88 GLU A CA 1
ATOM 702 C C . GLU A 1 88 ? 17.868 -0.141 -4.072 1.00 96.06 88 GLU A C 1
ATOM 704 O O . GLU A 1 88 ? 18.439 -0.509 -3.045 1.00 96.06 88 GLU A O 1
ATOM 709 N N . LYS A 1 89 ? 18.122 1.048 -4.632 1.00 96.56 89 LYS A N 1
ATOM 710 C CA . LYS A 1 89 ? 19.060 2.046 -4.092 1.00 96.56 89 LYS A CA 1
ATOM 711 C C . LYS A 1 89 ? 18.481 2.894 -2.955 1.00 96.56 89 LYS A C 1
ATOM 713 O O . LYS A 1 89 ? 19.144 3.838 -2.527 1.00 96.56 89 LYS A O 1
ATOM 718 N N . GLN A 1 90 ? 17.272 2.591 -2.476 1.00 95.44 90 GLN A N 1
ATOM 719 C CA . GLN A 1 90 ? 16.566 3.337 -1.424 1.00 95.44 90 GLN A CA 1
ATOM 720 C C . GLN A 1 90 ? 16.318 4.819 -1.767 1.00 95.44 90 GLN A C 1
ATOM 722 O O . GLN A 1 90 ? 16.127 5.661 -0.893 1.00 95.44 90 GLN A O 1
ATOM 727 N N . GLN A 1 91 ? 16.283 5.164 -3.056 1.00 96.56 91 GLN A N 1
ATOM 728 C CA . GLN A 1 91 ? 15.959 6.504 -3.549 1.00 96.56 91 GLN A CA 1
ATOM 729 C C . GLN A 1 91 ? 14.442 6.630 -3.741 1.00 96.56 91 GLN A C 1
ATOM 731 O O . GLN A 1 91 ? 13.947 6.727 -4.865 1.00 96.56 91 GLN A O 1
ATOM 736 N N . LEU A 1 92 ? 13.692 6.591 -2.635 1.00 94.88 92 LEU A N 1
ATOM 737 C CA . LEU A 1 92 ? 12.233 6.417 -2.651 1.00 94.88 92 LEU A CA 1
ATOM 738 C C . LEU A 1 92 ? 11.489 7.501 -3.446 1.00 94.88 92 LEU A C 1
ATOM 740 O O . LEU A 1 92 ? 10.585 7.179 -4.210 1.00 94.88 92 LEU A O 1
ATOM 744 N N . GLU A 1 93 ? 11.897 8.767 -3.346 1.00 95.69 93 GLU A N 1
ATOM 745 C CA . GLU A 1 93 ? 11.280 9.861 -4.115 1.00 95.69 93 GLU A CA 1
ATOM 746 C C . GLU A 1 93 ? 11.451 9.676 -5.631 1.00 95.69 93 GLU A C 1
ATOM 748 O O . GLU A 1 93 ? 10.522 9.906 -6.413 1.00 95.69 93 GLU A O 1
ATOM 753 N N . VAL A 1 94 ? 12.630 9.206 -6.052 1.00 97.06 94 VAL A N 1
ATOM 754 C CA . VAL A 1 94 ? 12.916 8.893 -7.457 1.00 97.06 94 VAL A CA 1
ATOM 755 C C . VAL A 1 94 ? 12.083 7.692 -7.895 1.00 97.06 94 VAL A C 1
ATOM 757 O O . VAL A 1 94 ? 11.448 7.748 -8.947 1.00 97.06 94 VAL A O 1
ATOM 760 N N . ALA A 1 95 ? 12.019 6.643 -7.073 1.00 98.25 95 ALA A N 1
ATOM 761 C CA . ALA A 1 95 ? 11.211 5.460 -7.348 1.00 98.25 95 ALA A CA 1
ATOM 762 C C . ALA A 1 95 ? 9.726 5.818 -7.531 1.00 98.25 95 ALA A C 1
ATOM 764 O O . ALA A 1 95 ? 9.130 5.445 -8.540 1.00 98.25 95 ALA A O 1
ATOM 765 N N . ILE A 1 96 ? 9.148 6.618 -6.626 1.00 97.94 96 ILE A N 1
ATOM 766 C CA . ILE A 1 96 ? 7.763 7.107 -6.731 1.00 97.94 96 ILE A CA 1
ATOM 767 C C . ILE A 1 96 ? 7.559 7.873 -8.039 1.00 97.94 96 ILE A C 1
ATOM 769 O O . ILE A 1 96 ? 6.610 7.600 -8.780 1.00 97.94 96 ILE A O 1
ATOM 773 N N . SER A 1 97 ? 8.457 8.817 -8.341 1.00 98.06 97 SER A N 1
ATOM 774 C CA . SER A 1 97 ? 8.381 9.619 -9.563 1.00 98.06 97 SER A CA 1
ATOM 775 C C . SER A 1 97 ? 8.364 8.732 -10.806 1.00 98.06 97 SER A C 1
ATOM 777 O O . SER A 1 97 ? 7.531 8.927 -11.689 1.00 98.06 97 SER A O 1
ATOM 779 N N . GLU A 1 98 ? 9.242 7.735 -10.887 1.00 98.19 98 GLU A N 1
ATOM 780 C CA . GLU A 1 98 ? 9.345 6.877 -12.067 1.00 98.19 98 GLU A CA 1
ATOM 781 C C . GLU A 1 98 ? 8.205 5.852 -12.166 1.00 98.19 98 GLU A C 1
ATOM 783 O O . GLU A 1 98 ? 7.613 5.722 -13.239 1.00 98.19 98 GLU A O 1
ATOM 788 N N . PHE A 1 99 ? 7.794 5.209 -11.067 1.00 98.50 99 PHE A N 1
ATOM 789 C CA . PHE A 1 99 ? 6.628 4.318 -11.076 1.00 98.50 99 PHE A CA 1
ATOM 790 C C . PHE A 1 99 ? 5.333 5.051 -11.454 1.00 98.50 99 PHE A C 1
ATOM 792 O O . PHE A 1 99 ? 4.488 4.483 -12.145 1.00 98.50 99 PHE A O 1
ATOM 799 N N . SER A 1 100 ? 5.186 6.330 -11.082 1.00 97.38 100 SER A N 1
ATOM 800 C CA . SER A 1 100 ? 4.009 7.136 -11.446 1.00 97.38 100 SER A CA 1
ATOM 801 C C . SER A 1 100 ? 3.879 7.405 -12.953 1.00 97.38 100 SER A C 1
ATOM 803 O O . SER A 1 100 ? 2.788 7.701 -13.437 1.00 97.38 100 SER A O 1
ATOM 805 N N . LYS A 1 101 ? 4.980 7.275 -13.707 1.00 97.38 101 LYS A N 1
ATOM 806 C CA . LYS A 1 101 ? 5.023 7.467 -15.166 1.00 97.38 101 LYS A CA 1
ATOM 807 C C . LYS A 1 101 ? 4.749 6.178 -15.944 1.00 97.38 101 LYS A C 1
ATOM 809 O O . LYS A 1 101 ? 4.704 6.225 -17.175 1.00 97.38 101 LYS A O 1
ATOM 814 N N . VAL A 1 102 ? 4.605 5.034 -15.270 1.00 97.50 102 VAL A N 1
ATOM 815 C CA . VAL A 1 102 ? 4.283 3.766 -15.936 1.00 97.50 102 VAL A CA 1
ATOM 816 C C . VAL A 1 102 ? 2.870 3.863 -16.538 1.00 97.50 102 VAL A C 1
ATOM 818 O O . VAL A 1 102 ? 1.932 4.216 -15.820 1.00 97.50 102 VAL A O 1
ATOM 821 N N . PRO A 1 103 ? 2.682 3.583 -17.843 1.00 94.06 103 PRO A N 1
ATOM 822 C CA . PRO A 1 103 ? 1.386 3.758 -18.502 1.00 94.06 103 PRO A CA 1
ATOM 823 C C . PRO A 1 103 ? 0.284 2.878 -17.903 1.00 94.06 103 PRO A C 1
ATOM 825 O O . PRO A 1 103 ? 0.513 1.695 -17.694 1.00 94.06 103 PRO A O 1
ATOM 828 N N . LEU A 1 104 ? -0.933 3.415 -17.738 1.00 92.81 104 LEU A N 1
ATOM 829 C CA . LEU A 1 104 ? -2.098 2.715 -17.155 1.00 92.81 104 LEU A CA 1
ATOM 830 C C . LEU A 1 104 ? -2.408 1.354 -17.805 1.00 92.81 104 LEU A C 1
ATOM 832 O O . LEU A 1 104 ? -2.793 0.409 -17.125 1.00 92.81 104 LEU A O 1
ATOM 836 N N . HIS A 1 105 ? -2.248 1.259 -19.126 1.00 89.81 105 HIS A N 1
ATOM 837 C CA . HIS A 1 105 ? -2.498 0.037 -19.899 1.00 89.81 105 HIS A CA 1
ATOM 838 C C . HIS A 1 105 ? -1.210 -0.736 -20.230 1.00 89.81 105 HIS A C 1
ATOM 840 O O . HIS A 1 105 ? -1.222 -1.631 -21.073 1.00 89.81 105 HIS A O 1
ATOM 846 N N . GLY A 1 106 ? -0.087 -0.369 -19.607 1.00 88.69 106 GLY A N 1
ATOM 847 C CA . GLY A 1 106 ? 1.189 -1.058 -19.755 1.00 88.69 106 GLY A CA 1
ATOM 848 C C . GLY A 1 106 ? 1.233 -2.356 -18.949 1.00 88.69 106 GLY A C 1
ATOM 849 O O . GLY A 1 106 ? 0.616 -2.463 -17.892 1.00 88.69 106 GLY A O 1
ATOM 850 N N . GLN A 1 107 ? 2.012 -3.328 -19.430 1.00 92.81 107 GLN A N 1
ATOM 851 C CA . GLN A 1 107 ? 2.192 -4.626 -18.768 1.00 92.81 107 GLN A CA 1
ATOM 852 C C . GLN A 1 107 ? 2.677 -4.482 -17.315 1.00 92.81 107 GLN A C 1
ATOM 854 O O . GLN A 1 107 ? 2.201 -5.193 -16.435 1.00 92.81 107 GLN A O 1
ATOM 859 N N . ASP A 1 108 ? 3.568 -3.522 -17.064 1.00 96.50 108 ASP A N 1
ATOM 860 C CA . ASP A 1 108 ? 4.213 -3.335 -15.762 1.00 96.50 108 ASP A CA 1
ATOM 861 C C . ASP A 1 108 ? 3.397 -2.423 -14.817 1.00 96.50 108 ASP A C 1
ATOM 863 O O . ASP A 1 108 ? 3.827 -2.121 -13.705 1.00 96.50 108 ASP A O 1
ATOM 867 N N . TYR A 1 109 ? 2.208 -1.953 -15.229 1.00 96.44 109 TYR A N 1
ATOM 868 C CA . TYR A 1 109 ? 1.426 -0.983 -14.452 1.00 96.44 109 TYR A CA 1
ATOM 869 C C . TYR A 1 109 ? 0.992 -1.518 -13.090 1.00 96.44 109 TYR A C 1
ATOM 871 O O . TYR A 1 109 ? 1.166 -0.845 -12.075 1.00 96.44 109 TYR A O 1
ATOM 879 N N . SER A 1 110 ? 0.433 -2.732 -13.055 1.00 95.94 110 SER A N 1
ATOM 880 C CA . SER A 1 110 ? -0.038 -3.336 -11.803 1.00 95.94 110 SER A CA 1
ATOM 881 C C . SER A 1 110 ? 1.106 -3.506 -10.803 1.00 95.94 110 SER A C 1
ATOM 883 O O . SER A 1 110 ? 0.924 -3.284 -9.608 1.00 95.94 110 SER A O 1
ATOM 885 N N . GLU A 1 111 ? 2.289 -3.867 -11.293 1.00 97.25 111 GLU A N 1
ATOM 886 C CA . GLU A 1 111 ? 3.482 -4.044 -10.471 1.00 97.25 111 GLU A CA 1
ATOM 887 C C . GLU A 1 111 ? 4.032 -2.695 -9.988 1.00 97.25 111 GLU A C 1
ATOM 889 O O . GLU A 1 111 ? 4.302 -2.526 -8.801 1.00 97.25 111 GLU A O 1
ATOM 894 N N . ALA A 1 112 ? 4.074 -1.677 -10.852 1.00 98.06 112 ALA A N 1
ATOM 895 C CA . ALA A 1 112 ? 4.415 -0.311 -10.456 1.00 98.06 112 ALA A CA 1
ATOM 896 C C . ALA A 1 112 ? 3.473 0.232 -9.366 1.00 98.06 112 ALA A C 1
ATOM 898 O O . ALA A 1 112 ? 3.922 0.843 -8.396 1.00 98.06 112 ALA A O 1
ATOM 899 N N . GLN A 1 113 ? 2.163 -0.022 -9.484 1.00 97.44 113 GLN A N 1
ATOM 900 C CA . GLN A 1 113 ? 1.186 0.343 -8.453 1.00 97.44 113 GLN A CA 1
ATOM 901 C C . GLN A 1 113 ? 1.419 -0.408 -7.141 1.00 97.44 113 GLN A C 1
ATOM 903 O O . GLN A 1 113 ? 1.224 0.167 -6.070 1.00 97.44 113 GLN A O 1
ATOM 908 N N . HIS A 1 114 ? 1.841 -1.670 -7.206 1.00 96.25 114 HIS A N 1
ATOM 909 C CA . HIS A 1 114 ? 2.194 -2.438 -6.020 1.00 96.25 114 HIS A CA 1
ATOM 910 C C . HIS A 1 114 ? 3.386 -1.811 -5.284 1.00 96.25 114 HIS A C 1
ATOM 912 O O . HIS A 1 114 ? 3.267 -1.533 -4.090 1.00 96.25 114 HIS A O 1
ATOM 918 N N . TYR A 1 115 ? 4.475 -1.484 -5.990 1.00 97.62 115 TYR A N 1
ATOM 919 C CA . TYR A 1 115 ? 5.622 -0.782 -5.403 1.00 97.62 115 TYR A CA 1
ATOM 920 C C . TYR A 1 115 ? 5.245 0.586 -4.829 1.00 97.62 115 TYR A C 1
ATOM 922 O O . TYR A 1 115 ? 5.642 0.912 -3.714 1.00 97.62 115 TYR A O 1
ATOM 930 N N . LEU A 1 116 ? 4.428 1.372 -5.538 1.00 97.75 116 LEU A N 1
ATOM 931 C CA . LEU A 1 116 ? 3.933 2.651 -5.022 1.00 97.75 116 LEU A CA 1
ATOM 932 C C . LEU A 1 116 ? 3.155 2.479 -3.715 1.00 97.75 116 LEU A C 1
ATOM 934 O O . LEU A 1 116 ? 3.373 3.237 -2.773 1.00 97.75 116 LEU A O 1
ATOM 938 N N . ASN A 1 117 ? 2.258 1.493 -3.637 1.00 97.31 117 ASN A N 1
ATOM 939 C CA . ASN A 1 117 ? 1.512 1.227 -2.408 1.00 97.31 117 ASN A CA 1
ATOM 940 C C . ASN A 1 117 ? 2.455 0.790 -1.272 1.00 97.31 117 ASN A C 1
ATOM 942 O O . ASN A 1 117 ? 2.297 1.287 -0.162 1.00 97.31 117 ASN A O 1
ATOM 946 N N . GLN A 1 118 ? 3.455 -0.061 -1.545 1.00 95.69 118 GLN A N 1
ATOM 947 C CA . GLN A 1 118 ? 4.458 -0.445 -0.545 1.00 95.69 118 GLN A CA 1
ATOM 948 C C . GLN A 1 118 ? 5.220 0.770 -0.008 1.00 95.69 118 GLN A C 1
ATOM 950 O O . GLN A 1 118 ? 5.238 0.991 1.197 1.00 95.69 118 GLN A O 1
ATOM 955 N N . ILE A 1 119 ? 5.806 1.582 -0.894 1.00 96.38 119 ILE A N 1
ATOM 956 C CA . ILE A 1 119 ? 6.589 2.761 -0.499 1.00 96.38 119 ILE A CA 1
ATOM 957 C C . ILE A 1 119 ? 5.719 3.726 0.314 1.00 96.38 119 ILE A C 1
ATOM 959 O O . ILE A 1 119 ? 6.124 4.174 1.382 1.00 96.38 119 ILE A O 1
ATOM 963 N N . ASN A 1 120 ? 4.502 4.011 -0.159 1.00 96.06 120 ASN A N 1
ATOM 964 C CA . ASN A 1 120 ? 3.585 4.914 0.534 1.00 96.06 120 ASN A CA 1
ATOM 965 C C . ASN A 1 120 ? 3.160 4.376 1.905 1.00 96.06 120 ASN A C 1
ATOM 967 O O . ASN A 1 120 ? 3.001 5.169 2.831 1.00 96.06 120 ASN A O 1
ATOM 971 N N . TYR A 1 121 ? 2.967 3.060 2.043 1.00 95.69 121 TYR A N 1
ATOM 972 C CA . TYR A 1 121 ? 2.664 2.442 3.331 1.00 95.69 121 TYR A CA 1
ATOM 973 C C . TYR A 1 121 ? 3.815 2.648 4.315 1.00 95.69 121 TYR A C 1
ATOM 975 O O . TYR A 1 121 ? 3.585 3.184 5.392 1.00 95.69 121 TYR A O 1
ATOM 983 N N . GLU A 1 122 ? 5.042 2.281 3.935 1.00 92.94 122 GLU A N 1
ATOM 984 C CA . GLU A 1 122 ? 6.209 2.398 4.819 1.00 92.94 122 GLU A CA 1
ATOM 985 C C . GLU A 1 122 ? 6.473 3.858 5.206 1.00 92.94 122 GLU A C 1
ATOM 987 O O . GLU A 1 122 ? 6.638 4.168 6.381 1.00 92.94 122 GLU A O 1
ATOM 992 N N . MET A 1 123 ? 6.403 4.787 4.246 1.00 92.25 123 MET A N 1
ATOM 993 C CA . MET A 1 123 ? 6.574 6.215 4.529 1.00 92.25 123 MET A CA 1
ATOM 994 C C . MET A 1 123 ? 5.506 6.755 5.490 1.00 92.25 123 MET A C 1
ATOM 996 O O . MET A 1 123 ? 5.829 7.535 6.385 1.00 92.25 123 MET A O 1
ATOM 1000 N N . LEU A 1 124 ? 4.238 6.356 5.329 1.00 93.56 124 LEU A N 1
ATOM 1001 C CA . LEU A 1 124 ? 3.168 6.749 6.253 1.00 93.56 124 LEU A CA 1
ATOM 1002 C C . LEU A 1 124 ? 3.341 6.107 7.628 1.00 93.56 124 LEU A C 1
ATOM 1004 O O . LEU A 1 124 ? 3.094 6.766 8.636 1.00 93.56 124 LEU A O 1
ATOM 1008 N N . TYR A 1 125 ? 3.757 4.842 7.674 1.00 91.81 125 TYR A N 1
ATOM 1009 C CA . TYR A 1 125 ? 4.026 4.130 8.916 1.00 91.81 125 TYR A CA 1
ATOM 1010 C C . TYR A 1 125 ? 5.142 4.825 9.705 1.00 91.81 125 TYR A C 1
ATOM 1012 O O . TYR A 1 125 ? 4.959 5.141 10.880 1.00 91.81 125 TYR A O 1
ATOM 1020 N N . ASP A 1 126 ? 6.251 5.158 9.042 1.00 89.25 126 ASP A N 1
ATOM 1021 C CA . ASP A 1 126 ? 7.370 5.886 9.640 1.00 89.25 126 ASP A CA 1
ATOM 1022 C C . ASP A 1 126 ? 6.983 7.306 10.061 1.00 89.25 126 ASP A C 1
ATOM 1024 O O . ASP A 1 126 ? 7.389 7.760 11.128 1.00 89.25 126 ASP A O 1
ATOM 1028 N N . GLN A 1 127 ? 6.154 8.000 9.273 1.00 89.75 127 GLN A N 1
ATOM 1029 C CA . GLN A 1 127 ? 5.634 9.321 9.635 1.00 89.75 127 GLN A CA 1
ATOM 1030 C C . GLN A 1 127 ? 4.741 9.271 10.884 1.00 89.75 127 GLN A C 1
ATOM 1032 O O . GLN A 1 127 ? 4.754 10.196 11.699 1.00 89.75 127 GLN A O 1
ATOM 1037 N N . LEU A 1 128 ? 3.932 8.219 11.020 1.00 90.12 128 LEU A N 1
ATOM 1038 C CA . LEU A 1 128 ? 3.082 8.000 12.187 1.00 90.12 128 LEU A CA 1
ATOM 1039 C C . LEU A 1 128 ? 3.902 7.593 13.410 1.00 90.12 128 LEU A C 1
ATOM 1041 O O . LEU A 1 128 ? 3.499 7.895 14.532 1.00 90.12 128 LEU A O 1
ATOM 1045 N N . ARG A 1 129 ? 5.036 6.917 13.224 1.00 88.44 129 ARG A N 1
ATOM 1046 C CA . ARG A 1 129 ? 5.902 6.479 14.315 1.00 88.44 129 ARG A CA 1
ATOM 1047 C C . ARG A 1 129 ? 6.583 7.680 14.974 1.00 88.44 129 ARG A C 1
ATOM 1049 O O . ARG A 1 129 ? 7.401 8.373 14.376 1.00 88.44 129 ARG A O 1
ATOM 1056 N N . ILE A 1 130 ? 6.298 7.904 16.252 1.00 77.19 130 ILE A N 1
ATOM 1057 C CA . ILE A 1 130 ? 7.046 8.865 17.063 1.00 77.19 130 ILE A CA 1
ATOM 1058 C C . ILE A 1 130 ? 8.365 8.187 17.429 1.00 77.19 130 ILE A C 1
ATOM 1060 O O . ILE A 1 130 ? 8.364 7.113 18.025 1.00 77.19 130 ILE A O 1
ATOM 1064 N N . ALA A 1 131 ? 9.493 8.798 17.063 1.00 55.50 131 ALA A N 1
ATOM 1065 C CA . ALA A 1 131 ? 10.816 8.289 17.404 1.00 55.50 131 ALA A CA 1
ATOM 1066 C C . ALA A 1 131 ? 11.005 8.255 18.932 1.00 55.50 131 ALA A C 1
ATOM 1068 O O . ALA A 1 131 ? 11.412 9.239 19.544 1.00 55.50 131 ALA A O 1
ATOM 1069 N N . SER A 1 132 ? 10.717 7.119 19.558 1.00 47.19 132 SER A N 1
ATOM 1070 C CA . SER A 1 132 ? 10.999 6.866 20.966 1.00 47.19 132 SER A CA 1
ATOM 1071 C C . SER A 1 132 ? 12.335 6.142 21.092 1.00 47.19 132 SER A C 1
ATOM 1073 O O . SER A 1 132 ? 12.391 4.947 21.362 1.00 47.19 132 SER A O 1
ATOM 1075 N N . LYS A 1 133 ? 13.440 6.879 20.947 1.00 41.69 133 LYS A N 1
ATOM 1076 C CA . LYS A 1 133 ? 14.643 6.489 21.687 1.00 41.69 133 LYS A CA 1
ATOM 1077 C C . LYS A 1 133 ? 14.385 6.860 23.139 1.00 41.69 133 LYS A C 1
ATOM 1079 O O . LYS A 1 133 ? 14.611 7.998 23.536 1.00 41.69 133 LYS A O 1
ATOM 1084 N N . THR A 1 134 ? 13.840 5.939 23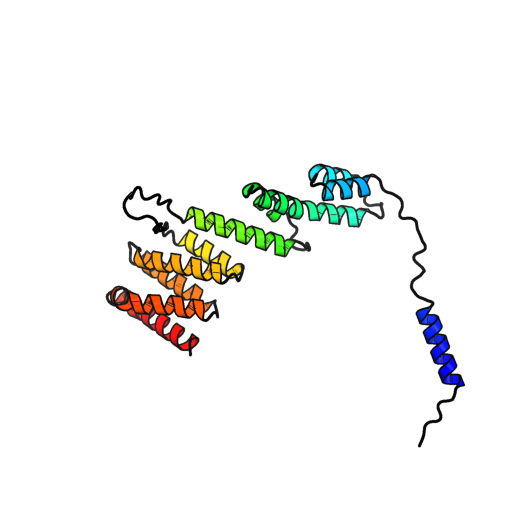.918 1.00 39.75 134 THR A N 1
ATOM 1085 C CA . THR A 1 134 ? 13.863 6.074 25.370 1.00 39.75 134 THR A CA 1
ATOM 1086 C C . THR A 1 134 ? 15.319 5.965 25.817 1.00 39.75 134 THR A C 1
ATOM 1088 O O . THR A 1 134 ? 15.952 4.923 25.660 1.00 39.75 134 THR A O 1
ATOM 1091 N N . GLU A 1 135 ? 15.866 7.045 26.378 1.00 39.75 135 GLU A N 1
ATOM 1092 C CA . GLU A 1 135 ? 17.097 7.027 27.183 1.00 39.75 135 GLU A CA 1
ATOM 1093 C C . GLU A 1 135 ? 16.850 6.324 28.531 1.00 39.75 135 GLU A C 1
ATOM 1095 O O . GLU A 1 135 ? 17.224 6.826 29.586 1.00 39.75 135 GLU A O 1
ATOM 1100 N N . ASP A 1 136 ? 16.199 5.159 28.523 1.00 42.31 136 ASP A N 1
ATOM 1101 C CA . ASP A 1 136 ? 16.055 4.344 29.723 1.00 42.31 136 ASP A CA 1
ATOM 1102 C C . ASP A 1 136 ? 17.090 3.221 29.686 1.00 42.31 136 ASP A C 1
ATOM 1104 O O . ASP A 1 136 ? 16.902 2.145 29.119 1.00 42.31 136 ASP A O 1
ATOM 1108 N N . LEU A 1 137 ? 18.227 3.496 30.325 1.00 44.47 137 LEU A N 1
ATOM 1109 C CA . LEU A 1 137 ? 19.362 2.589 30.529 1.00 44.47 137 LEU A CA 1
ATOM 1110 C C . LEU A 1 137 ? 19.038 1.382 31.440 1.00 44.47 137 LEU A C 1
ATOM 1112 O O . LEU A 1 137 ? 19.958 0.705 31.899 1.00 44.47 137 LEU A O 1
ATOM 1116 N N . SER A 1 138 ? 17.761 1.095 31.719 1.00 52.66 138 SER A N 1
ATOM 1117 C CA . SER A 1 138 ? 17.345 0.080 32.695 1.00 52.66 138 SER A CA 1
ATOM 1118 C C . SER A 1 138 ? 16.588 -1.120 32.116 1.00 52.66 138 SER A C 1
ATOM 1120 O O . SER A 1 138 ? 16.481 -2.130 32.806 1.00 52.66 138 SER A O 1
ATOM 1122 N N . ASN A 1 139 ? 16.137 -1.078 30.856 1.00 44.78 139 ASN A N 1
ATOM 1123 C CA . ASN A 1 139 ? 15.473 -2.220 30.221 1.00 44.78 139 ASN A CA 1
ATOM 1124 C C . ASN A 1 139 ? 15.890 -2.340 28.751 1.00 44.78 139 ASN A C 1
ATOM 1126 O O . ASN A 1 139 ? 15.334 -1.701 27.861 1.00 44.78 139 ASN A O 1
ATOM 1130 N N . LYS A 1 140 ? 16.902 -3.172 28.495 1.00 45.16 140 LYS A N 1
ATOM 1131 C CA . LYS A 1 140 ? 17.197 -3.632 27.138 1.00 45.16 140 LYS A CA 1
ATOM 1132 C C . LYS A 1 140 ? 16.036 -4.529 26.692 1.00 45.16 140 LYS A C 1
ATOM 1134 O O . LYS A 1 140 ? 15.704 -5.464 27.410 1.00 45.16 140 LYS A O 1
ATOM 1139 N N . ASP A 1 141 ? 15.457 -4.214 25.533 1.00 44.38 141 ASP A N 1
ATOM 1140 C CA . ASP A 1 141 ? 14.661 -5.103 24.659 1.00 44.38 141 ASP A CA 1
ATOM 1141 C C . ASP A 1 141 ? 13.152 -4.823 24.487 1.00 44.38 141 ASP A C 1
ATOM 1143 O O . ASP A 1 141 ? 12.477 -5.599 23.814 1.00 44.38 141 ASP A O 1
ATOM 1147 N N . ALA A 1 142 ? 12.606 -3.695 24.953 1.00 50.00 142 ALA A N 1
ATOM 1148 C CA . ALA A 1 142 ? 11.259 -3.270 24.538 1.00 50.00 142 ALA A CA 1
ATOM 1149 C C . ALA A 1 142 ? 11.245 -1.807 24.079 1.00 50.00 142 ALA A C 1
ATOM 1151 O O . ALA A 1 142 ? 11.063 -0.889 24.875 1.00 50.00 142 ALA A O 1
ATOM 1152 N N . GLU A 1 143 ? 11.442 -1.585 22.778 1.00 51.38 143 GLU A N 1
ATOM 1153 C CA . GLU A 1 143 ? 11.129 -0.301 22.149 1.00 51.38 143 GLU A CA 1
ATOM 1154 C C . GLU A 1 143 ? 9.601 -0.126 22.200 1.00 51.38 143 GLU A C 1
ATOM 1156 O O . GLU A 1 143 ? 8.860 -0.789 21.474 1.00 51.38 143 GLU A O 1
ATOM 1161 N N . GLU A 1 144 ? 9.103 0.701 23.124 1.00 59.03 144 GLU A N 1
ATOM 1162 C CA . GLU A 1 144 ? 7.682 1.052 23.177 1.00 59.03 144 GLU A CA 1
ATOM 1163 C C . GLU A 1 144 ? 7.368 1.939 21.968 1.00 59.03 144 GLU A C 1
ATOM 1165 O O . GLU A 1 144 ? 7.531 3.156 22.023 1.00 59.03 144 GLU A O 1
ATOM 1170 N N . ILE A 1 145 ? 6.944 1.332 20.858 1.00 66.75 145 ILE A N 1
ATOM 1171 C CA . ILE A 1 145 ? 6.580 2.070 19.649 1.00 66.75 145 ILE A CA 1
ATOM 1172 C C . ILE A 1 145 ? 5.366 2.953 19.956 1.00 66.75 145 ILE A C 1
ATOM 1174 O O . ILE A 1 145 ? 4.246 2.466 20.123 1.00 66.75 145 ILE A O 1
ATOM 1178 N N . LYS A 1 146 ? 5.589 4.268 20.007 1.00 76.75 146 LYS A N 1
ATOM 1179 C CA . LYS A 1 146 ? 4.523 5.269 20.117 1.00 76.75 146 LYS A CA 1
ATOM 1180 C C . LYS A 1 146 ? 4.152 5.786 18.739 1.00 76.75 146 LYS A C 1
ATOM 1182 O O . LYS A 1 146 ? 5.019 6.009 17.897 1.00 76.75 146 LYS A O 1
ATOM 1187 N N . PHE A 1 147 ? 2.864 6.025 18.529 1.00 83.62 147 PHE A N 1
ATOM 1188 C CA . PHE A 1 147 ? 2.352 6.593 17.289 1.00 83.62 147 PHE A CA 1
ATOM 1189 C C . PHE A 1 147 ? 1.719 7.959 17.534 1.00 83.62 147 PHE A C 1
ATOM 1191 O O . PHE A 1 147 ? 1.121 8.211 18.581 1.00 83.62 147 PHE A O 1
ATOM 1198 N N . ASN A 1 148 ? 1.829 8.834 16.542 1.00 83.44 148 ASN A N 1
ATOM 1199 C CA . ASN A 1 148 ? 0.953 9.978 16.405 1.00 83.44 148 ASN A CA 1
ATOM 1200 C C . ASN A 1 148 ? -0.424 9.462 15.971 1.00 83.44 148 ASN A C 1
ATOM 1202 O O . ASN A 1 148 ? -0.563 8.880 14.898 1.00 83.44 148 ASN A O 1
ATOM 1206 N N . TYR A 1 149 ? -1.447 9.672 16.796 1.00 86.75 149 TYR A N 1
ATOM 1207 C CA . TYR A 1 149 ? -2.804 9.183 16.544 1.00 86.75 149 TYR A CA 1
ATOM 1208 C C . TYR A 1 149 ? -3.612 10.127 15.644 1.00 86.75 149 TYR A C 1
ATOM 1210 O O . TYR A 1 149 ? -4.761 10.468 15.941 1.00 86.75 149 TYR A O 1
ATOM 1218 N N . ASP A 1 150 ? -3.003 10.551 14.534 1.00 89.94 150 ASP A N 1
ATOM 1219 C CA . ASP A 1 150 ? -3.684 11.288 13.474 1.00 89.94 150 ASP A CA 1
ATOM 1220 C C . ASP A 1 150 ? -4.584 10.322 12.693 1.00 89.94 150 ASP A C 1
ATOM 1222 O O . ASP A 1 150 ? -4.127 9.514 11.877 1.00 89.94 150 ASP A O 1
ATOM 1226 N N . ILE A 1 151 ? -5.889 10.412 12.949 1.00 92.06 151 ILE A N 1
ATOM 1227 C CA . ILE A 1 151 ? -6.895 9.544 12.336 1.00 92.06 151 ILE A CA 1
ATOM 1228 C C . ILE A 1 151 ? -6.879 9.610 10.804 1.00 92.06 151 ILE A C 1
ATOM 1230 O O . ILE A 1 151 ? -7.122 8.595 10.146 1.00 92.06 151 ILE A O 1
ATOM 1234 N N . VAL A 1 152 ? -6.565 10.766 10.210 1.00 94.12 152 VAL A N 1
ATOM 1235 C CA . VAL A 1 152 ? -6.560 10.941 8.752 1.00 94.12 152 VAL A CA 1
ATOM 1236 C C . VAL A 1 152 ? -5.414 10.144 8.143 1.00 94.12 152 VAL A C 1
ATOM 1238 O O . VAL A 1 152 ? -5.605 9.447 7.143 1.00 94.12 152 VAL A O 1
ATOM 1241 N N . LEU A 1 153 ? -4.230 10.217 8.748 1.00 94.38 153 LEU A N 1
ATOM 1242 C CA . LEU A 1 153 ? -3.054 9.478 8.293 1.00 94.38 153 LEU A CA 1
ATOM 1243 C C . LEU A 1 153 ? -3.195 7.972 8.546 1.00 94.38 153 LEU A C 1
ATOM 1245 O O . LEU A 1 153 ? -2.928 7.183 7.640 1.00 94.38 153 LEU A O 1
ATOM 1249 N N . ILE A 1 154 ? -3.710 7.569 9.710 1.00 95.44 154 ILE A N 1
ATOM 1250 C CA . ILE A 1 154 ? -3.961 6.153 10.031 1.00 95.44 154 ILE A CA 1
ATOM 1251 C C . ILE A 1 154 ? -5.011 5.558 9.085 1.00 95.44 154 ILE A C 1
ATOM 1253 O O . ILE A 1 154 ? -4.834 4.454 8.576 1.00 95.44 154 ILE A O 1
ATOM 1257 N N . THR A 1 155 ? -6.070 6.305 8.759 1.00 96.44 155 THR A N 1
ATOM 1258 C CA . THR A 1 155 ? -7.071 5.862 7.775 1.00 96.44 155 THR A CA 1
ATOM 1259 C C . THR A 1 155 ? -6.446 5.651 6.393 1.00 96.44 155 THR A C 1
ATOM 1261 O O . THR A 1 155 ? -6.774 4.683 5.707 1.00 96.44 155 THR A O 1
ATOM 1264 N N . LYS A 1 156 ? -5.529 6.529 5.959 1.00 96.75 156 LYS A N 1
ATOM 1265 C CA . LYS A 1 156 ? -4.796 6.344 4.693 1.00 96.75 156 LYS A CA 1
ATOM 1266 C C . LYS A 1 156 ? -3.922 5.091 4.725 1.00 96.75 156 LYS A C 1
ATOM 1268 O O . LYS A 1 156 ? -3.961 4.332 3.761 1.00 96.75 156 LYS A O 1
ATOM 1273 N N . LEU A 1 157 ? -3.192 4.868 5.819 1.00 96.44 157 LEU A N 1
ATOM 1274 C CA . LEU A 1 157 ? -2.353 3.684 6.017 1.00 96.44 157 LEU A CA 1
ATOM 1275 C C . LEU A 1 157 ? -3.178 2.392 5.888 1.00 96.44 157 LEU A C 1
ATOM 1277 O O . LEU A 1 157 ? -2.848 1.527 5.077 1.00 96.44 157 LEU A O 1
ATOM 1281 N N . VAL A 1 158 ? -4.305 2.319 6.606 1.00 96.06 158 VAL A N 1
ATOM 1282 C CA . VAL A 1 158 ? -5.258 1.199 6.554 1.00 96.06 158 VAL A CA 1
ATOM 1283 C C . VAL A 1 158 ? -5.747 0.954 5.127 1.00 96.06 158 VAL A C 1
ATOM 1285 O O . VAL A 1 158 ? -5.671 -0.168 4.635 1.00 96.06 158 VAL A O 1
ATOM 1288 N N . ASN A 1 159 ? -6.210 1.998 4.433 1.00 96.06 159 ASN A N 1
ATOM 1289 C CA . ASN A 1 159 ? -6.726 1.856 3.069 1.00 96.06 159 ASN A CA 1
ATOM 1290 C C . ASN A 1 159 ? -5.655 1.336 2.094 1.00 96.06 159 ASN A C 1
ATOM 1292 O O . ASN A 1 159 ? -5.981 0.603 1.161 1.00 96.06 159 ASN A O 1
ATOM 1296 N N . ILE A 1 160 ? -4.385 1.713 2.282 1.00 96.44 160 ILE A N 1
ATOM 1297 C CA . ILE A 1 160 ? -3.278 1.196 1.469 1.00 96.44 160 ILE A CA 1
ATOM 1298 C C . ILE A 1 160 ? -3.049 -0.288 1.768 1.00 96.44 160 ILE A C 1
ATOM 1300 O O . ILE A 1 160 ? -2.963 -1.072 0.824 1.00 96.44 160 ILE A O 1
ATOM 1304 N N . ALA A 1 161 ? -3.015 -0.685 3.043 1.00 95.62 161 ALA A N 1
ATOM 1305 C CA . ALA A 1 161 ? -2.877 -2.088 3.435 1.00 95.62 161 ALA A CA 1
ATOM 1306 C C . ALA A 1 161 ? -4.006 -2.962 2.859 1.00 95.62 161 ALA A C 1
ATOM 1308 O O . ALA A 1 161 ? -3.734 -3.999 2.253 1.00 95.62 161 ALA A O 1
ATOM 1309 N N . GLU A 1 162 ? -5.259 -2.503 2.962 1.00 94.19 162 GLU A N 1
ATOM 1310 C CA . GLU A 1 162 ? -6.424 -3.180 2.376 1.00 94.19 162 GLU A CA 1
ATOM 1311 C C . GLU A 1 162 ? -6.304 -3.287 0.849 1.00 94.19 162 GLU A C 1
ATOM 1313 O O . GLU A 1 162 ? -6.509 -4.360 0.283 1.00 94.19 162 GLU A O 1
ATOM 1318 N N . LYS A 1 163 ? -5.914 -2.200 0.166 1.00 93.69 163 LYS A N 1
ATOM 1319 C CA . LYS A 1 163 ? -5.718 -2.184 -1.295 1.00 93.69 163 LYS A CA 1
ATOM 1320 C C . LYS A 1 163 ? -4.626 -3.155 -1.746 1.00 93.69 163 LYS A C 1
ATOM 1322 O O . LYS A 1 163 ? -4.710 -3.698 -2.846 1.00 93.69 163 LYS A O 1
ATOM 1327 N N . MET A 1 164 ? -3.594 -3.351 -0.929 1.00 92.88 164 MET A N 1
ATOM 1328 C CA . MET A 1 164 ? -2.521 -4.305 -1.207 1.00 92.88 164 MET A CA 1
ATOM 1329 C C . MET A 1 164 ? -2.947 -5.760 -0.992 1.00 92.88 164 MET A C 1
ATOM 1331 O O . MET A 1 164 ? -2.269 -6.649 -1.502 1.00 92.88 164 MET A O 1
ATOM 1335 N N . GLY A 1 165 ? -4.029 -6.011 -0.247 1.00 90.44 165 GLY A N 1
ATOM 1336 C CA . GLY A 1 165 ? -4.399 -7.358 0.190 1.00 90.44 165 GLY A CA 1
ATOM 1337 C C . GLY A 1 165 ? -3.337 -8.005 1.086 1.00 90.44 165 GLY A C 1
ATOM 1338 O O . GLY A 1 165 ? -3.264 -9.229 1.162 1.00 90.44 165 GLY A O 1
ATOM 1339 N N . ASP A 1 166 ? -2.483 -7.198 1.726 1.00 91.31 166 ASP A N 1
ATOM 1340 C CA . ASP A 1 166 ? -1.418 -7.675 2.607 1.00 91.31 166 ASP A CA 1
ATOM 1341 C C . ASP A 1 166 ? -1.954 -7.757 4.036 1.00 91.31 166 ASP A C 1
ATOM 1343 O O . ASP A 1 166 ? -2.020 -6.769 4.773 1.00 91.31 166 ASP A O 1
ATOM 1347 N N . SER A 1 167 ? -2.347 -8.963 4.430 1.00 91.31 167 SER A N 1
ATOM 1348 C CA . SER A 1 167 ? -2.973 -9.199 5.725 1.00 91.31 167 SER A CA 1
ATOM 1349 C C . SER A 1 167 ? -2.075 -8.893 6.912 1.00 91.31 167 SER A C 1
ATOM 1351 O O . SER A 1 167 ? -2.563 -8.496 7.972 1.00 91.31 167 SER A O 1
ATOM 1353 N N . LYS A 1 168 ? -0.753 -9.001 6.737 1.00 93.75 168 LYS A N 1
ATOM 1354 C CA . LYS A 1 168 ? 0.209 -8.613 7.766 1.00 93.75 168 LYS A CA 1
ATOM 1355 C C . LYS A 1 168 ? 0.149 -7.104 7.990 1.00 93.75 168 LYS A C 1
ATOM 1357 O O . LYS A 1 168 ? 0.035 -6.676 9.136 1.00 93.75 168 LYS A O 1
ATOM 1362 N N . LYS A 1 169 ? 0.132 -6.311 6.917 1.00 94.94 169 LYS A N 1
ATOM 1363 C CA . LYS A 1 169 ? 0.003 -4.845 7.001 1.00 94.94 169 LYS A CA 1
ATOM 1364 C C . LYS A 1 169 ? -1.354 -4.403 7.541 1.00 94.94 169 LYS A C 1
ATOM 1366 O O . LYS A 1 169 ? -1.437 -3.432 8.292 1.00 94.94 169 LYS A O 1
ATOM 1371 N N . VAL A 1 170 ? -2.424 -5.133 7.222 1.00 95.62 170 VAL A N 1
ATOM 1372 C CA . VAL A 1 170 ? -3.743 -4.870 7.820 1.00 95.62 170 VAL A CA 1
ATOM 1373 C C . VAL A 1 170 ? -3.712 -5.136 9.329 1.00 95.62 170 VAL A C 1
ATOM 1375 O O . VAL A 1 170 ? -4.204 -4.315 10.098 1.00 95.62 170 VAL A O 1
ATOM 1378 N N . LEU A 1 171 ? -3.085 -6.229 9.778 1.00 94.94 171 LEU A N 1
ATOM 1379 C CA . LEU A 1 171 ? -2.923 -6.531 11.206 1.00 94.94 171 LEU A CA 1
ATOM 1380 C C . LEU A 1 171 ? -2.076 -5.480 11.940 1.00 94.94 171 LEU A C 1
ATOM 1382 O O . LEU A 1 171 ? -2.467 -5.056 13.025 1.00 94.94 171 LEU A O 1
ATOM 1386 N N . GLU A 1 172 ? -0.966 -5.034 11.347 1.00 93.12 172 GLU A N 1
ATOM 1387 C CA . GLU A 1 172 ? -0.144 -3.934 11.877 1.00 93.12 172 GLU A CA 1
ATOM 1388 C C . GLU A 1 172 ? -0.965 -2.640 12.001 1.00 93.12 172 GLU A C 1
ATOM 1390 O O . GLU A 1 172 ? -0.948 -1.973 13.035 1.00 93.12 172 GLU A O 1
ATOM 1395 N N . SER A 1 173 ? -1.760 -2.315 10.980 1.00 93.88 173 SER A N 1
ATOM 1396 C CA . SER A 1 173 ? -2.636 -1.141 11.002 1.00 93.88 173 SER A CA 1
ATOM 1397 C C . SER A 1 173 ? -3.723 -1.245 12.082 1.00 93.88 173 SER A C 1
ATOM 1399 O O . SER A 1 173 ? -4.041 -0.247 12.729 1.00 93.88 173 SER A O 1
ATOM 1401 N N . ILE A 1 174 ? -4.269 -2.443 12.329 1.00 94.94 174 ILE A N 1
ATOM 1402 C CA . ILE A 1 174 ? -5.212 -2.689 13.434 1.00 94.94 174 ILE A CA 1
ATOM 1403 C C . ILE A 1 174 ? -4.554 -2.408 14.785 1.00 94.94 174 ILE A C 1
ATOM 1405 O O . ILE A 1 174 ? -5.201 -1.816 15.646 1.00 94.94 174 ILE A O 1
ATOM 1409 N N . ASP A 1 175 ? -3.288 -2.780 14.979 1.00 92.81 175 ASP A N 1
ATOM 1410 C CA . ASP A 1 175 ? -2.576 -2.488 16.228 1.00 92.81 175 ASP A CA 1
ATOM 1411 C C . ASP A 1 175 ? -2.448 -0.979 16.469 1.00 92.81 175 ASP A C 1
ATOM 1413 O O . ASP A 1 175 ? -2.677 -0.510 17.587 1.00 92.81 175 ASP A O 1
ATOM 1417 N N . ILE A 1 176 ? -2.187 -0.201 15.413 1.00 93.19 176 ILE A N 1
ATOM 1418 C CA . ILE A 1 176 ? -2.155 1.266 15.492 1.00 93.19 176 ILE A CA 1
ATOM 1419 C C . ILE A 1 176 ? -3.539 1.822 15.846 1.00 93.19 176 ILE A C 1
ATOM 1421 O O . ILE A 1 176 ? -3.643 2.665 16.736 1.00 93.19 176 ILE A O 1
ATOM 1425 N N . VAL A 1 177 ? -4.607 1.338 15.201 1.00 95.06 177 VAL A N 1
ATOM 1426 C CA . VAL A 1 177 ? -5.990 1.762 15.492 1.00 95.06 177 VAL A CA 1
ATOM 1427 C C . VAL A 1 177 ? -6.375 1.435 16.933 1.00 95.06 177 VAL A C 1
ATOM 1429 O O . VAL A 1 177 ? -6.878 2.304 17.640 1.00 95.06 177 VAL A O 1
ATOM 1432 N N . ILE A 1 178 ? -6.090 0.219 17.402 1.00 93.00 178 ILE A N 1
ATOM 1433 C CA . ILE A 1 178 ? -6.317 -0.201 18.790 1.00 93.00 178 ILE A CA 1
ATOM 1434 C C . ILE A 1 178 ? -5.567 0.718 19.756 1.00 93.00 178 ILE A C 1
ATOM 1436 O O . ILE A 1 178 ? -6.137 1.172 20.751 1.00 93.00 178 ILE A O 1
ATOM 1440 N N . SER A 1 179 ? -4.300 1.015 19.468 1.00 90.12 179 SER A N 1
ATOM 1441 C CA . SER A 1 179 ? -3.518 1.935 20.288 1.00 90.12 179 SER A CA 1
ATOM 1442 C C . SER A 1 179 ? -4.106 3.350 20.267 1.00 90.12 179 SER A C 1
ATOM 1444 O O . SER A 1 179 ? -4.172 3.993 21.315 1.00 90.12 179 SER A O 1
ATOM 1446 N N . GLY A 1 180 ? -4.627 3.796 19.121 1.00 90.44 180 GLY A N 1
ATOM 1447 C CA . GLY A 1 180 ? -5.375 5.043 18.975 1.00 90.44 180 GLY A CA 1
ATOM 1448 C C . GLY A 1 180 ? -6.608 5.095 19.869 1.00 90.44 180 GLY A C 1
ATOM 1449 O O . GLY A 1 180 ? -6.778 6.069 20.596 1.00 90.44 180 GLY A O 1
ATOM 1450 N N . ILE A 1 181 ? -7.414 4.030 19.925 1.00 91.88 181 ILE A N 1
ATOM 1451 C CA . ILE A 1 181 ? -8.575 3.939 20.832 1.00 91.88 181 ILE A CA 1
ATOM 1452 C C . ILE A 1 181 ? -8.133 4.083 22.296 1.00 91.88 181 ILE A C 1
ATOM 1454 O O . ILE A 1 181 ? -8.751 4.821 23.061 1.00 91.88 181 ILE A O 1
ATOM 1458 N N . LYS A 1 182 ? -7.047 3.407 22.693 1.00 88.81 182 LYS A N 1
ATOM 1459 C CA . LYS A 1 182 ? -6.542 3.419 24.080 1.00 88.81 182 LYS A CA 1
ATOM 1460 C C . LYS A 1 182 ? -6.010 4.779 24.526 1.00 88.81 182 LYS A C 1
ATOM 1462 O O . LYS A 1 182 ? -6.125 5.109 25.703 1.00 88.81 182 LYS A O 1
ATOM 1467 N N . HIS A 1 183 ? -5.411 5.528 23.606 1.00 87.69 183 HIS A N 1
ATOM 1468 C CA . HIS A 1 183 ? -4.719 6.787 23.891 1.00 87.69 183 HIS A CA 1
ATOM 1469 C C . HIS A 1 183 ? -5.474 8.025 23.395 1.00 87.69 183 HIS A C 1
ATOM 1471 O O . HIS A 1 183 ? -4.952 9.137 23.487 1.00 87.69 183 HIS A O 1
ATOM 1477 N N . SER A 1 184 ? -6.687 7.851 22.870 1.00 86.44 184 SER A N 1
ATOM 1478 C CA . SER A 1 184 ? -7.533 8.958 22.433 1.00 86.44 184 SER A CA 1
ATOM 1479 C C . SER A 1 184 ? -7.810 9.911 23.592 1.00 86.44 184 SER A C 1
ATOM 1481 O O . SER A 1 184 ? -8.187 9.496 24.688 1.00 86.44 184 SER A O 1
ATOM 1483 N N . SER A 1 185 ? -7.633 11.206 23.342 1.00 82.56 185 SER A N 1
ATOM 1484 C CA . SER A 1 185 ? -7.798 12.258 24.354 1.00 82.56 185 SER A CA 1
ATOM 1485 C C . SER A 1 185 ? -9.211 12.842 24.386 1.00 82.56 185 SER A C 1
ATOM 1487 O O . SER A 1 185 ? -9.553 13.591 25.300 1.00 82.56 185 SER A O 1
ATOM 1489 N N . SER A 1 186 ? -10.044 12.506 23.396 1.00 87.38 186 SER A N 1
ATOM 1490 C CA . SER A 1 186 ? -11.409 13.008 23.270 1.00 87.38 186 SER A CA 1
ATOM 1491 C C . SER A 1 186 ? -12.379 11.925 22.815 1.00 87.38 186 SER A C 1
ATOM 1493 O O . SER A 1 186 ? -12.007 10.981 22.121 1.00 87.38 186 SER A O 1
ATOM 1495 N N . ARG A 1 187 ? -13.657 12.123 23.152 1.00 87.56 187 ARG A N 1
ATOM 1496 C CA . ARG A 1 187 ? -14.766 11.272 22.709 1.00 87.56 187 ARG A CA 1
ATOM 1497 C C . ARG A 1 187 ? -14.793 11.105 21.187 1.00 87.56 187 ARG A C 1
ATOM 1499 O O . ARG A 1 187 ? -14.860 9.980 20.712 1.00 87.56 187 ARG A O 1
ATOM 1506 N N . SER A 1 188 ? -14.732 12.215 20.447 1.00 90.25 188 SER A N 1
ATOM 1507 C CA . SER A 1 188 ? -14.790 12.198 18.977 1.00 90.25 188 SER A CA 1
ATOM 1508 C C . SER A 1 188 ? -13.676 11.337 18.392 1.00 90.25 188 SER A C 1
ATOM 1510 O O . SER A 1 188 ? -13.922 10.530 17.508 1.00 90.25 188 SER A O 1
ATOM 1512 N N . GLN A 1 189 ? -12.463 11.459 18.935 1.00 90.62 189 GLN A N 1
ATOM 1513 C CA . GLN A 1 189 ? -11.321 10.685 18.464 1.00 90.62 189 GLN A CA 1
ATOM 1514 C C . GLN A 1 189 ? -11.504 9.181 18.733 1.00 90.62 189 GLN A C 1
ATOM 1516 O O . GLN A 1 189 ? -11.251 8.367 17.847 1.00 90.62 189 GLN A O 1
ATOM 1521 N N . THR A 1 190 ? -12.003 8.807 19.916 1.00 91.31 190 THR A N 1
ATOM 1522 C CA . THR A 1 190 ? -12.335 7.409 20.234 1.00 91.31 190 THR A CA 1
ATOM 1523 C C . THR A 1 190 ? -13.388 6.847 19.276 1.00 91.31 190 THR A C 1
ATOM 1525 O O . THR A 1 190 ? -13.238 5.727 18.789 1.00 91.31 190 THR A O 1
ATOM 1528 N N . GLU A 1 191 ? -14.436 7.621 18.982 1.00 92.81 191 GLU A N 1
ATOM 1529 C CA . GLU A 1 191 ? -15.512 7.247 18.055 1.00 92.81 191 GLU A CA 1
ATOM 1530 C C . GLU A 1 191 ? -14.993 7.039 16.627 1.00 92.81 191 GLU A C 1
ATOM 1532 O O . GLU A 1 191 ? -15.325 6.042 15.977 1.00 92.81 191 GLU A O 1
ATOM 1537 N N . ASP A 1 192 ? -14.122 7.934 16.159 1.00 95.19 192 ASP A N 1
ATOM 1538 C CA . ASP A 1 192 ? -13.509 7.837 14.838 1.00 95.19 192 ASP A CA 1
ATOM 1539 C C . ASP A 1 192 ? -12.652 6.569 14.709 1.00 95.19 192 ASP A C 1
ATOM 1541 O O . ASP A 1 192 ? -12.745 5.851 13.708 1.00 95.19 192 ASP A O 1
ATOM 1545 N N . PHE A 1 193 ? -11.854 6.239 15.731 1.00 95.56 193 PHE A N 1
ATOM 1546 C CA . PHE A 1 193 ? -11.052 5.015 15.723 1.00 95.56 193 PHE A CA 1
ATOM 1547 C C . PHE A 1 193 ? -11.895 3.741 15.850 1.00 95.56 193 PHE A C 1
ATOM 1549 O O . PHE A 1 193 ? -11.591 2.755 15.177 1.00 95.56 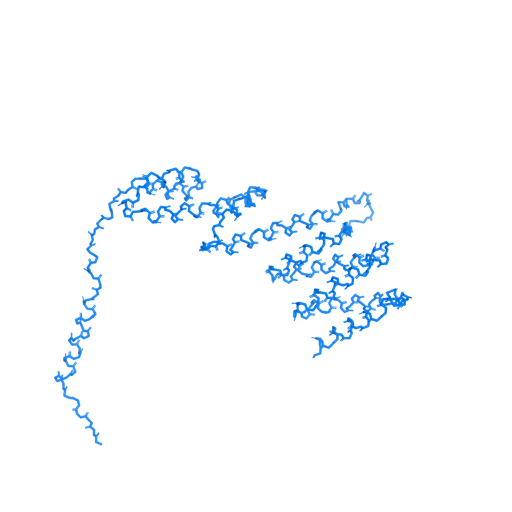193 PHE A O 1
ATOM 1556 N N . LEU A 1 194 ? -12.964 3.739 16.655 1.00 94.56 194 LEU A N 1
ATOM 1557 C CA . LEU A 1 194 ? -13.904 2.612 16.720 1.00 94.56 194 LEU A CA 1
ATOM 1558 C C . LEU A 1 194 ? -14.586 2.382 15.368 1.00 94.56 194 LEU A C 1
ATOM 1560 O O . LEU A 1 194 ? -14.663 1.249 14.894 1.00 94.56 194 LEU A O 1
ATOM 1564 N N . THR A 1 195 ? -15.000 3.461 14.708 1.00 95.75 195 THR A N 1
ATOM 1565 C CA . THR A 1 195 ? -15.582 3.418 13.362 1.00 95.75 195 THR A CA 1
ATOM 1566 C C . THR A 1 195 ? -14.574 2.924 12.325 1.00 95.75 195 THR A C 1
ATOM 1568 O O . THR A 1 195 ? -14.929 2.186 11.403 1.00 95.75 195 THR A O 1
ATOM 1571 N N . LEU A 1 196 ? -13.300 3.305 12.447 1.00 97.19 196 LEU A N 1
ATOM 1572 C CA . LEU A 1 196 ? -12.245 2.794 11.577 1.00 97.19 196 LEU A CA 1
ATOM 1573 C C . LEU A 1 196 ? -12.009 1.295 11.805 1.00 97.19 196 LEU A C 1
ATOM 1575 O O . LEU A 1 196 ? -11.937 0.550 10.830 1.00 97.19 196 LEU A O 1
ATOM 1579 N N . LEU A 1 197 ? -11.970 0.838 13.060 1.00 96.44 197 LEU A N 1
ATOM 1580 C CA . LEU A 1 197 ? -11.873 -0.585 13.392 1.00 96.44 197 LEU A CA 1
ATOM 1581 C C . LEU A 1 197 ? -13.043 -1.377 12.792 1.00 96.44 197 LEU A C 1
ATOM 1583 O O . LEU A 1 197 ? -12.823 -2.416 12.175 1.00 96.44 197 LEU A O 1
ATOM 1587 N N . GLU A 1 198 ? -14.268 -0.858 12.908 1.00 95.38 198 GLU A N 1
ATOM 1588 C CA . GLU A 1 198 ? -15.476 -1.440 12.312 1.00 95.38 198 GLU A CA 1
ATOM 1589 C C . GLU A 1 198 ? -15.373 -1.588 10.788 1.00 95.38 198 GLU A C 1
ATOM 1591 O O . GLU A 1 198 ? -15.705 -2.633 10.218 1.00 95.38 198 GLU A O 1
ATOM 1596 N N . LYS A 1 199 ? -14.867 -0.555 10.108 1.00 95.81 199 LYS A N 1
ATOM 1597 C CA . LYS A 1 199 ? -14.640 -0.597 8.658 1.00 95.81 199 LYS A CA 1
ATOM 1598 C C . LYS A 1 199 ? -13.618 -1.659 8.274 1.00 95.81 199 LYS A C 1
ATOM 1600 O O . LYS A 1 199 ? -13.865 -2.386 7.318 1.00 95.81 199 LYS A O 1
ATOM 1605 N N . ILE A 1 200 ? -12.522 -1.777 9.023 1.00 94.88 200 ILE A N 1
ATOM 1606 C CA . ILE A 1 200 ? -11.504 -2.798 8.758 1.00 94.88 200 ILE A CA 1
ATOM 1607 C C . ILE A 1 200 ? -12.127 -4.187 8.885 1.00 94.88 200 ILE A C 1
ATOM 1609 O O . ILE A 1 200 ? -12.059 -4.988 7.956 1.00 94.88 200 ILE A O 1
ATOM 1613 N N . VAL A 1 201 ? -12.791 -4.483 10.004 1.00 93.81 201 VAL A N 1
ATOM 1614 C CA . VAL A 1 201 ? -13.341 -5.830 10.219 1.00 93.81 201 VAL A CA 1
ATOM 1615 C C . VAL A 1 201 ? -14.464 -6.161 9.231 1.00 93.81 201 VAL A C 1
ATOM 1617 O O . VAL A 1 201 ? -14.536 -7.286 8.768 1.00 93.81 201 VAL A O 1
ATOM 1620 N N . SER A 1 202 ? -15.291 -5.200 8.817 1.00 92.56 202 SER A N 1
ATOM 1621 C CA . SER A 1 202 ? -16.367 -5.461 7.841 1.00 92.56 202 SER A CA 1
ATOM 1622 C C . SER A 1 202 ? -15.882 -5.695 6.404 1.00 92.56 202 SER A C 1
ATOM 1624 O O . SER A 1 202 ? -16.601 -6.291 5.601 1.00 92.56 202 SER A O 1
ATOM 1626 N N . ARG A 1 203 ? -14.679 -5.228 6.051 1.00 91.88 203 ARG A N 1
ATOM 1627 C CA . ARG A 1 203 ? -14.101 -5.364 4.699 1.00 91.88 203 ARG A CA 1
ATOM 1628 C C . ARG A 1 203 ? -13.162 -6.550 4.545 1.00 91.88 203 ARG A C 1
ATOM 1630 O O . ARG A 1 203 ? -12.828 -6.921 3.422 1.00 91.88 203 ARG A O 1
ATOM 1637 N N . ASN A 1 204 ? -12.738 -7.136 5.655 1.00 89.38 204 ASN A N 1
ATOM 1638 C CA . ASN A 1 204 ? -11.811 -8.255 5.680 1.00 89.38 204 ASN A CA 1
ATOM 1639 C C . ASN A 1 204 ? -12.562 -9.556 5.979 1.00 89.38 204 ASN A C 1
ATOM 1641 O O . ASN A 1 204 ? -13.662 -9.533 6.513 1.00 89.38 204 ASN A O 1
ATOM 1645 N N . LYS A 1 205 ? -11.979 -10.700 5.606 1.00 87.88 205 LYS A N 1
ATOM 1646 C CA . LYS A 1 205 ? -12.551 -12.041 5.867 1.00 87.88 205 LYS A CA 1
ATOM 1647 C C . LYS A 1 205 ? -11.611 -12.950 6.649 1.00 87.88 205 LYS A C 1
ATOM 1649 O O . LYS A 1 205 ? -11.858 -14.144 6.801 1.00 87.88 205 LYS A O 1
ATOM 1654 N N . GLU A 1 206 ? -10.478 -12.415 7.080 1.00 91.88 206 GLU A N 1
ATOM 1655 C CA . GLU A 1 206 ? -9.452 -13.225 7.709 1.00 91.88 206 GLU A CA 1
ATOM 1656 C C . GLU A 1 206 ? -9.736 -13.416 9.186 1.00 91.88 206 GLU A C 1
ATOM 1658 O O . GLU A 1 206 ? -9.782 -12.465 9.965 1.00 91.88 206 GLU A O 1
ATOM 1663 N N . LYS A 1 207 ? -9.809 -14.687 9.584 1.00 93.69 207 LYS A N 1
ATOM 1664 C CA . LYS A 1 207 ? -10.043 -15.094 10.968 1.00 93.69 207 LYS A CA 1
ATOM 1665 C C . LYS A 1 207 ? -9.126 -14.376 11.965 1.00 93.69 207 LYS A C 1
ATOM 1667 O O . LYS A 1 207 ? -9.591 -13.910 12.997 1.00 93.69 207 LYS A O 1
ATOM 1672 N N . ARG A 1 208 ? -7.838 -14.220 11.635 1.00 94.31 208 ARG A N 1
ATOM 1673 C CA . ARG A 1 208 ? -6.845 -13.557 12.503 1.00 94.31 208 ARG A CA 1
ATOM 1674 C C . ARG A 1 208 ? -7.157 -12.081 12.758 1.00 94.31 208 ARG A C 1
ATOM 1676 O O . ARG A 1 208 ? -6.906 -11.593 13.858 1.00 94.31 208 ARG A O 1
ATOM 1683 N N . ILE A 1 209 ? -7.699 -11.377 11.761 1.00 93.50 209 ILE A N 1
ATOM 1684 C CA . ILE A 1 209 ? -8.138 -9.981 11.898 1.00 93.50 209 ILE A CA 1
ATOM 1685 C C . ILE A 1 209 ? -9.302 -9.912 12.889 1.00 93.50 209 ILE A C 1
ATOM 1687 O O . ILE A 1 209 ? -9.278 -9.101 13.818 1.00 93.50 209 ILE A O 1
ATOM 1691 N N . PHE A 1 210 ? -10.277 -10.811 12.744 1.00 94.81 210 PHE A N 1
ATOM 1692 C CA . PHE A 1 210 ? -11.438 -10.865 13.630 1.00 94.81 210 PHE A CA 1
ATOM 1693 C C . PHE A 1 210 ? -11.060 -11.241 15.063 1.00 94.81 210 PHE A C 1
ATOM 1695 O O . PHE A 1 210 ? -11.491 -10.577 16.002 1.00 94.81 210 PHE A O 1
ATOM 1702 N N . GLU A 1 211 ? -10.209 -12.256 15.240 1.00 95.31 211 GLU A N 1
ATOM 1703 C CA . GLU A 1 211 ? -9.693 -12.673 16.548 1.00 95.31 211 GLU A CA 1
ATOM 1704 C C . GLU A 1 211 ? -8.964 -11.522 17.250 1.00 95.31 211 GLU A C 1
ATOM 1706 O O . GLU A 1 211 ? -9.218 -11.264 18.426 1.00 95.31 211 GLU A O 1
ATOM 1711 N N . LYS A 1 212 ? -8.096 -10.786 16.541 1.00 95.06 212 LYS A N 1
ATOM 1712 C CA . LYS A 1 212 ? -7.362 -9.644 17.112 1.00 95.06 212 LYS A CA 1
ATOM 1713 C C . LYS A 1 212 ? -8.311 -8.533 17.569 1.00 95.06 212 LYS A C 1
ATOM 1715 O O . LYS A 1 212 ? -8.202 -8.080 18.711 1.00 95.06 212 LYS A O 1
ATOM 1720 N N . ALA A 1 213 ? -9.253 -8.128 16.717 1.00 94.31 213 ALA A N 1
ATOM 1721 C CA . ALA A 1 213 ? -10.230 -7.096 17.055 1.00 94.31 213 ALA A CA 1
ATOM 1722 C C . ALA A 1 213 ? -11.124 -7.522 18.233 1.00 94.31 213 ALA A C 1
ATOM 1724 O O . ALA A 1 213 ? -11.320 -6.750 19.173 1.00 94.31 213 ALA A O 1
ATOM 1725 N N . LEU A 1 214 ? -11.611 -8.768 18.227 1.00 95.44 214 LEU A N 1
ATOM 1726 C CA . LEU A 1 214 ? -12.459 -9.299 19.293 1.00 95.44 214 LEU A CA 1
ATOM 1727 C C . LEU A 1 214 ? -11.704 -9.370 20.623 1.00 95.44 214 LEU A C 1
ATOM 1729 O O . LEU A 1 214 ? -12.225 -8.926 21.645 1.00 95.44 214 LEU A O 1
ATOM 1733 N N . ASN A 1 215 ? -10.470 -9.880 20.618 1.00 94.50 215 ASN A N 1
ATOM 1734 C CA . ASN A 1 215 ? -9.647 -9.980 21.823 1.00 94.50 215 ASN A CA 1
ATOM 1735 C C . ASN A 1 215 ? -9.404 -8.609 22.457 1.00 94.50 215 ASN A C 1
ATOM 1737 O O . ASN A 1 215 ? -9.502 -8.478 23.678 1.00 94.50 215 ASN A O 1
ATOM 1741 N N . PHE A 1 216 ? -9.146 -7.578 21.650 1.00 93.12 216 PHE A N 1
ATOM 1742 C CA . PHE A 1 216 ? -9.044 -6.210 22.147 1.00 93.12 216 PHE A CA 1
ATOM 1743 C C . PHE A 1 216 ? -10.352 -5.734 22.786 1.00 93.12 216 PHE A C 1
ATOM 1745 O O . PHE A 1 216 ? -10.344 -5.322 23.948 1.00 93.12 216 PHE A O 1
ATOM 1752 N N . LEU A 1 217 ? -11.470 -5.839 22.059 1.00 92.12 217 LEU A N 1
ATOM 1753 C CA . LEU A 1 217 ? -12.768 -5.364 22.540 1.00 92.12 217 LEU A CA 1
ATOM 1754 C C . LEU A 1 217 ? -13.204 -6.070 23.824 1.00 92.12 217 LEU A C 1
ATOM 1756 O O . LEU A 1 217 ? -13.838 -5.432 24.654 1.00 92.12 217 LEU A O 1
ATOM 1760 N N . LEU A 1 218 ? -12.857 -7.349 24.008 1.00 90.06 218 LEU A N 1
ATOM 1761 C CA . LEU A 1 218 ? -13.132 -8.104 25.234 1.00 90.06 218 LEU A CA 1
ATOM 1762 C C . LEU A 1 218 ? -12.175 -7.750 26.383 1.00 90.06 218 LEU A C 1
ATOM 1764 O O . LEU A 1 218 ? -12.611 -7.675 27.530 1.00 90.06 218 LEU A O 1
ATOM 1768 N N . THR A 1 219 ? -10.893 -7.512 26.093 1.00 88.12 219 THR A N 1
ATOM 1769 C CA . THR A 1 219 ? -9.874 -7.200 27.114 1.00 88.12 219 THR A CA 1
ATOM 1770 C C . THR A 1 219 ? -10.086 -5.813 27.715 1.00 88.12 219 THR A C 1
ATOM 1772 O O . THR A 1 219 ? -10.113 -5.659 28.934 1.00 88.12 219 THR A O 1
ATOM 1775 N N . ASP A 1 220 ? -10.285 -4.799 26.871 1.00 80.00 220 ASP A N 1
ATOM 1776 C CA . ASP A 1 220 ? -10.548 -3.423 27.307 1.00 80.00 220 ASP A CA 1
ATOM 1777 C C . ASP A 1 220 ? -12.055 -3.123 27.411 1.00 80.00 220 ASP A C 1
ATOM 1779 O O . ASP A 1 220 ? -12.450 -1.968 27.611 1.00 80.00 220 ASP A O 1
ATOM 1783 N N . PHE A 1 221 ? -12.899 -4.167 27.347 1.00 69.69 221 PHE A N 1
ATOM 1784 C CA . PHE A 1 221 ? -14.357 -4.053 27.388 1.00 69.69 221 PHE A CA 1
ATOM 1785 C C . PHE A 1 221 ? -14.808 -3.194 28.557 1.00 69.69 221 PHE A C 1
ATOM 1787 O O . PHE A 1 221 ? -15.584 -2.277 28.363 1.00 69.69 221 PHE A O 1
ATOM 1794 N N . GLY A 1 222 ? -14.282 -3.427 29.764 1.00 69.75 222 GLY A N 1
ATOM 1795 C CA . GLY A 1 222 ? -14.682 -2.676 30.955 1.00 69.75 222 GLY A CA 1
ATOM 1796 C C . GLY A 1 222 ? -14.476 -1.163 30.825 1.00 69.75 222 GLY A C 1
ATOM 1797 O O . GLY A 1 222 ? -15.344 -0.400 31.241 1.00 69.75 222 GLY A O 1
ATOM 1798 N N . LYS A 1 223 ? -13.376 -0.719 30.204 1.00 80.44 223 LYS A N 1
ATOM 1799 C CA . LYS A 1 223 ? -13.072 0.710 30.023 1.00 80.44 223 LYS A CA 1
ATOM 1800 C C . LYS A 1 223 ? -13.979 1.347 28.973 1.00 80.44 223 LYS A C 1
ATOM 1802 O O . LYS A 1 223 ? -14.571 2.391 29.232 1.00 80.44 223 LYS A O 1
ATOM 1807 N N . LEU A 1 224 ? -14.129 0.694 27.821 1.00 78.75 224 LEU A N 1
ATOM 1808 C CA . LEU A 1 224 ? -14.995 1.173 26.739 1.00 78.75 224 LEU A CA 1
ATOM 1809 C C . LEU A 1 224 ? -16.481 1.098 27.126 1.00 78.75 224 LEU A C 1
ATOM 1811 O O . LEU A 1 224 ? -17.262 1.984 26.804 1.00 78.75 224 LEU A O 1
ATOM 1815 N N . TYR A 1 225 ? -16.870 0.076 27.887 1.00 69.56 225 TYR A N 1
ATOM 1816 C CA . TYR A 1 225 ? -18.236 -0.150 28.356 1.00 69.56 225 TYR A CA 1
ATOM 1817 C C . TYR A 1 225 ? -18.673 0.850 29.428 1.00 69.56 225 TYR A C 1
ATOM 1819 O O . TYR A 1 225 ? -19.846 1.229 29.489 1.00 69.56 225 TYR A O 1
ATOM 1827 N N . GLN A 1 226 ? -17.758 1.307 30.287 1.00 76.31 226 GLN A N 1
ATOM 1828 C CA . GLN A 1 226 ? -18.074 2.350 31.267 1.00 76.31 226 GLN A CA 1
ATOM 1829 C C . GLN A 1 226 ? -18.548 3.644 30.587 1.00 76.31 226 GLN A C 1
ATOM 1831 O O . GLN A 1 226 ? -19.395 4.351 31.137 1.00 76.31 226 GLN A O 1
ATOM 1836 N N . GLN A 1 227 ? 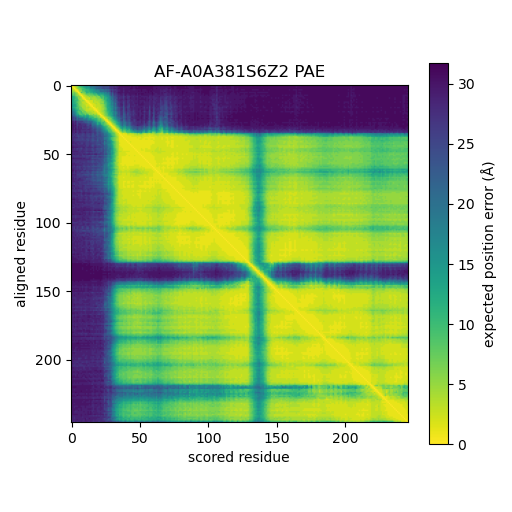-18.110 3.895 29.353 1.00 81.56 227 GLN A N 1
ATOM 1837 C CA . GLN A 1 227 ? -18.565 5.006 28.525 1.00 81.56 227 GLN A CA 1
ATOM 1838 C C . GLN A 1 227 ? -19.901 4.635 27.862 1.00 81.56 227 GLN A C 1
ATOM 1840 O O . GLN A 1 227 ? -19.950 3.969 26.830 1.00 81.56 227 GLN A O 1
ATOM 1845 N N . ALA A 1 228 ? -21.009 5.054 28.489 1.00 81.69 228 ALA A N 1
ATOM 1846 C CA . ALA A 1 228 ? -22.380 4.692 28.098 1.00 81.69 228 ALA A CA 1
ATOM 1847 C C . ALA A 1 228 ? -22.693 4.891 26.609 1.00 81.69 228 ALA A C 1
ATOM 1849 O O . ALA A 1 228 ? -23.481 4.147 26.031 1.00 81.69 228 ALA A O 1
ATOM 1850 N N . GLU A 1 229 ? -22.039 5.877 26.016 1.00 84.69 229 GLU A N 1
ATOM 1851 C CA . GLU A 1 229 ? -22.216 6.353 24.653 1.00 84.69 229 GLU A CA 1
ATOM 1852 C C . GLU A 1 229 ? -21.676 5.361 23.613 1.00 84.69 229 GLU A C 1
ATOM 1854 O O . GLU A 1 229 ? -22.280 5.203 22.557 1.00 84.69 229 GLU A O 1
ATOM 1859 N N . PHE A 1 230 ? -20.600 4.630 23.928 1.00 86.12 230 PHE A N 1
ATOM 1860 C CA . PHE A 1 230 ? -19.986 3.662 23.011 1.00 86.12 230 PHE A CA 1
ATOM 1861 C C . PHE A 1 230 ? -20.502 2.235 23.191 1.00 86.12 230 PHE A C 1
ATOM 1863 O O . PHE A 1 230 ? -20.279 1.392 22.322 1.00 86.12 230 PHE A O 1
ATOM 1870 N N . ARG A 1 231 ? -21.221 1.940 24.288 1.00 87.94 231 ARG A N 1
ATOM 1871 C CA . ARG A 1 231 ? -21.738 0.586 24.569 1.00 87.94 231 ARG A CA 1
ATOM 1872 C C . ARG A 1 231 ? -22.476 -0.036 23.381 1.00 87.94 231 ARG A C 1
ATOM 1874 O O . ARG A 1 231 ? -22.177 -1.194 23.093 1.00 87.94 231 ARG A O 1
ATOM 1881 N N . PRO A 1 232 ? -23.406 0.660 22.689 1.00 90.56 232 PRO A N 1
ATOM 1882 C CA . PRO A 1 232 ? -24.136 0.051 21.580 1.00 90.56 232 PRO A CA 1
ATOM 1883 C C . PRO A 1 232 ? -23.200 -0.392 20.452 1.00 90.56 232 PRO A C 1
ATOM 1885 O O . PRO A 1 232 ? -23.271 -1.542 20.024 1.00 90.56 232 PRO A O 1
ATOM 1888 N N . GLN A 1 233 ? -22.271 0.480 20.042 1.00 90.56 233 GLN A N 1
ATOM 1889 C CA . GLN A 1 233 ? -21.314 0.183 18.977 1.00 90.56 233 GLN A CA 1
ATOM 1890 C C . GLN A 1 233 ? -20.372 -0.960 19.371 1.00 90.56 233 GLN A C 1
ATOM 1892 O O . GLN A 1 233 ? -20.174 -1.895 18.599 1.00 90.56 233 GLN A O 1
ATOM 1897 N N . VAL A 1 234 ? -19.839 -0.941 20.597 1.00 90.75 234 VAL A N 1
ATOM 1898 C CA . VAL A 1 234 ? -18.943 -1.995 21.097 1.00 90.75 234 VAL A CA 1
ATOM 1899 C C . VAL A 1 234 ? -19.659 -3.347 21.160 1.00 90.75 234 VAL A C 1
ATOM 1901 O O . VAL A 1 234 ? -19.093 -4.354 20.736 1.00 90.75 234 VAL A O 1
ATOM 1904 N N . PHE A 1 235 ? -20.908 -3.401 21.635 1.00 91.00 235 PHE A N 1
ATOM 1905 C CA . PHE A 1 235 ? -21.681 -4.647 21.642 1.00 91.00 235 PHE A CA 1
ATOM 1906 C C . PHE A 1 235 ? -21.964 -5.170 20.240 1.00 91.00 235 PHE A C 1
ATOM 1908 O O . PHE A 1 235 ? -21.827 -6.372 20.010 1.00 91.00 235 PHE A O 1
ATOM 1915 N N . GLN A 1 236 ? -22.346 -4.288 19.317 1.00 92.00 236 GLN A N 1
ATOM 1916 C CA . GLN A 1 236 ? -22.600 -4.657 17.930 1.00 92.00 236 GLN A CA 1
ATOM 1917 C C . GLN A 1 236 ? -21.334 -5.221 17.275 1.00 92.00 236 GLN A C 1
ATOM 1919 O O . GLN A 1 236 ? -21.382 -6.300 16.690 1.00 92.00 236 GLN A O 1
ATOM 1924 N N . LEU A 1 237 ? -20.191 -4.554 17.453 1.00 93.12 237 LEU A N 1
ATOM 1925 C CA . LEU A 1 237 ? -18.886 -5.024 16.986 1.00 93.12 237 LEU A CA 1
ATOM 1926 C C . LEU A 1 237 ? -18.533 -6.406 17.544 1.00 93.12 237 LEU A C 1
ATOM 1928 O O . LEU A 1 237 ? -18.193 -7.308 16.782 1.00 93.12 237 LEU A O 1
ATOM 1932 N N . VAL A 1 238 ? -18.648 -6.596 18.862 1.00 93.62 238 VAL A N 1
ATOM 1933 C CA . VAL A 1 238 ? -18.385 -7.890 19.512 1.00 93.62 238 VAL A CA 1
ATOM 1934 C C . VAL A 1 238 ? -19.323 -8.977 18.982 1.00 93.62 238 VAL A C 1
ATOM 1936 O O . VAL A 1 238 ? -18.875 -10.094 18.731 1.00 93.62 238 VAL A O 1
ATOM 1939 N N . GLY A 1 239 ? -20.611 -8.668 18.816 1.00 92.62 239 GLY A N 1
ATOM 1940 C CA . GLY A 1 239 ? -21.602 -9.591 18.266 1.00 92.62 239 GLY A CA 1
ATOM 1941 C C . GLY A 1 239 ? -21.251 -10.025 16.845 1.00 92.62 239 GLY A C 1
ATOM 1942 O O . GLY A 1 239 ? -21.151 -11.221 16.586 1.00 92.62 239 GLY A O 1
ATOM 1943 N N . ASN A 1 240 ? -20.980 -9.062 15.962 1.00 93.44 240 ASN A N 1
ATOM 1944 C CA . ASN A 1 240 ? -20.608 -9.317 14.570 1.00 93.44 240 ASN A CA 1
ATOM 1945 C C . ASN A 1 240 ? -19.338 -10.169 14.477 1.00 93.44 240 ASN A C 1
ATOM 1947 O O . ASN A 1 240 ? -19.331 -11.197 13.810 1.00 93.44 240 ASN A O 1
ATOM 1951 N N . LEU A 1 241 ? -18.287 -9.796 15.212 1.00 94.62 241 LEU A N 1
ATOM 1952 C CA . LEU A 1 241 ? -17.024 -10.535 15.220 1.00 94.62 241 LEU A CA 1
ATOM 1953 C C . LEU A 1 241 ? -17.186 -11.972 15.721 1.00 94.62 241 LEU A C 1
ATOM 1955 O O . LEU A 1 241 ? -16.556 -12.876 15.186 1.00 94.62 241 LEU A O 1
ATOM 1959 N N . LYS A 1 242 ? -18.030 -12.204 16.733 1.00 93.19 242 LYS A N 1
ATOM 1960 C CA . LYS A 1 242 ? -18.329 -13.565 17.197 1.00 93.19 242 LYS A CA 1
ATOM 1961 C C . LYS A 1 242 ? -19.042 -14.385 16.128 1.00 93.19 242 LYS A C 1
ATOM 1963 O O . LYS A 1 242 ? -18.680 -15.539 15.953 1.00 93.19 242 LYS A O 1
ATOM 1968 N N . MET A 1 243 ? -20.011 -13.799 15.426 1.00 93.12 243 MET A N 1
ATOM 1969 C CA . MET A 1 243 ? -20.734 -14.485 14.351 1.00 93.12 243 MET A CA 1
ATOM 1970 C C . MET A 1 243 ? -19.817 -14.864 13.186 1.00 93.12 243 MET A C 1
ATOM 1972 O O . MET A 1 243 ? -19.933 -15.967 12.674 1.00 93.12 243 MET A O 1
ATOM 1976 N N . GLU A 1 244 ? -18.880 -13.992 12.809 1.00 92.38 244 GLU A N 1
ATOM 1977 C CA . GLU A 1 244 ? -17.895 -14.268 11.750 1.00 92.38 244 GLU A CA 1
ATOM 1978 C C . GLU A 1 244 ? -16.836 -15.320 12.147 1.00 92.38 244 GLU A C 1
ATOM 1980 O O . GLU A 1 244 ? -16.136 -15.864 11.293 1.00 92.38 244 GLU A O 1
ATOM 1985 N N . LEU A 1 245 ? -16.678 -15.595 13.447 1.00 91.69 245 LEU A N 1
ATOM 1986 C CA . LEU A 1 245 ? -15.723 -16.573 13.980 1.00 91.69 245 LEU A CA 1
ATOM 1987 C C . LEU A 1 245 ? -16.329 -17.958 14.260 1.00 91.69 245 LEU A C 1
ATOM 1989 O O . LEU A 1 245 ? -15.566 -18.875 14.590 1.00 91.69 245 LEU A O 1
ATOM 1993 N N . MET A 1 246 ? -17.655 -18.096 14.174 1.00 90.31 246 MET A N 1
ATOM 1994 C CA . MET A 1 246 ? -18.387 -19.363 14.325 1.00 90.31 246 MET A CA 1
ATOM 1995 C C . MET A 1 246 ? -18.350 -20.187 13.040 1.00 90.31 246 MET A C 1
ATOM 1997 O O . MET A 1 246 ? -18.142 -21.415 13.167 1.00 90.31 246 MET A O 1
#

Secondary structure (DSSP, 8-state):
------HHHHHHHHHHHHHHHH--STTS--------HHHHHHHHHHHTT-HHHHHHHHHTS-TTSTTHHHHHHHHHHHHHHHHHHHHHTT-HHHHHHHHTTS-TTSTTHHHHHHHHHHHHHHHHHHHHEE------TT-TT----EE---HHHHHHHHHHHHHHT-HHHHHHHHHHHHHHHHH-SSHHHHHHHHHHHHHHHHH---HHHHHHHHHHHHHSHHHHHHSTTTHHHHHHHHHHHHHHH-

Sequence (246 aa):
MKMKISNKKYNFIIAISLCILLSGCSWFGDFAEPENDSYEAGKKALNEGKFELAKAKLREITPESPYYPQAVWLIQKVPFKKGIDAYEKQQLEVAISEFSKVPLHGQDYSEAQHYLNQINYEMLYDQLRIASKTEDLSNKDAEEIKFNYDIVLITKLVNIAEKMGDSKKVLESIDIVISGIKHSSSRSQTEDFLTLLEKIVSRNKEKRIFEKALNFLLTDFGKLYQQAEFRPQVFQLVGNLKMELM

Mean predicted aligned error: 11.56 Å

Organism: NCBI:txid408172

Radius of gyration: 30.52 Å; Cα contacts (8 Å, |Δi|>4): 205; chains: 1; bounding box: 47×67×83 Å

pLDDT: mean 84.45, std 17.92, range [34.25, 98.5]

Foldseek 3Di:
DDDPDDPVVVVVVVVVVVVVVVVPVCPPDPPVQPDDPLQVQLVVCVVVLVLVSNLVSLVVDDPVHPCVVVSVLSNLCSLVSQLVVCVVVVVLVSNLVSLVSRDPPRPCVVVSVLSNLVSLLVVLVVVQWDPDPPPPPPDPDDPPTHGDLPLVSLLVNCVSCLVNVPVVSNVVSLVSLLVQLVPPPDPVSNVSSLVSLVVSVVSDLDLVSLVVSLVSLVVCVVVQVVPVVCVVSSVVSNVVSVVSND

Solvent-accessible surface area (backbone atoms only — not comparable to full-atom values): 13986 Å² total; per-residue (Å²): 134,86,82,80,76,55,70,70,59,53,51,51,51,53,51,52,51,48,50,57,66,68,58,50,86,73,79,70,63,90,65,77,74,79,86,48,68,43,53,54,51,11,54,50,26,49,74,72,66,38,51,70,61,11,44,54,29,27,62,69,52,48,87,89,43,93,57,24,71,59,29,54,52,55,50,60,46,41,31,48,58,52,12,50,58,24,44,77,68,68,37,53,71,57,14,48,57,24,27,70,64,34,46,87,88,40,92,60,24,68,57,31,51,49,53,46,44,51,53,53,38,53,54,47,52,56,69,30,42,46,88,57,81,70,91,56,96,81,60,92,87,71,78,69,84,42,65,58,76,50,63,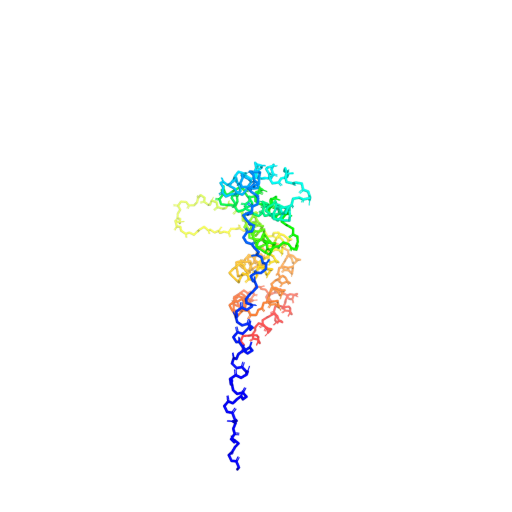71,61,52,52,51,41,39,53,42,22,59,74,66,69,38,65,68,51,38,49,54,40,48,53,53,39,53,50,33,44,76,66,43,90,44,71,68,54,29,51,53,33,50,53,49,51,50,52,51,58,73,74,52,88,54,64,70,58,39,51,54,54,41,52,48,54,64,70,49,28,69,68,53,48,70,40,72,87,46,33,67,60,53,51,51,51,49,51,51,40,51,62,78,71,108